Protein 1SXR (pdb70)

GO terms:
  GO:0005576 extracellular region (C, IDA)
  GO:0032500 muramyl dipeptide binding (F, IDA)
  GO:0042834 peptidoglycan binding (F, IDA)
  GO:0106415 muramoyltetrapeptide carboxypeptidase activity (F, IDA)
  GO:0016019 peptidoglycan immune receptor activity (F, TAS)
  GO:0160032 Toll receptor ligand protein activation cascade (P, IGI)
  GO:0050830 defense response to Gram-positive bacterium (P, IGI)
  GO:0038187 pattern recognition receptor activity (F, IMP)
  GO:0160032 Toll receptor ligand protein activation cascade (P, IMP)
  GO:0050830 defense response to Gram-positive bacterium (P, IMP)
  GO:0032494 response to peptidoglycan (P, IMP)
  GO:0006965 positive regulation of biosynthetic process of antibacterial peptides active against Gram-positive bacteria (P, IMP)
  GO:0005515 protein binding (F, IPI)
  GO:0050830 defense response to Gram-positive bacterium (P, IDA)

Radius of gyration: 24.25 Å; Cα contacts (8 Å, |Δi|>4): 778; chains: 2; bounding box: 71×51×52 Å

B-factor: mean 18.4, std 7.75, range [7.92, 49.98]

Secondary structure (DSSP, 8-state):
-PPEE-HHHHTPPPPSS--BPPSSEEEEEEEE-SS----HHHHHHHHHHHHHHHHHHTS--SS-SSSEEE-TT-PEEESS-TTB--SSSTTSTTTEEEEEESS--SSSPPPHHHHHHHHHHHHHHHHTTSEEEEEEEEEGGGTSS--TT-HHHHHHHTTSTTB-SS-------/----B-GGGGTPPPPSS--BPPSSEEEEEEEE-SS----HHHHHHHHHHHHHHHHHHTS--SS-SSSEEE-TT-PEEESS-TTB--SSSTTSTTTEEEEEESS--SSSPPPHHHHHHHHHHHHHHHHHTSEEEEEEEEEGGGTSS--TT-HHHHHHHTTSTTB-SS-------

Solvent-accessible surface area: 17249 Å² total; per-residue (Å²): 99,34,100,40,38,92,29,217,91,2,45,17,137,106,30,120,26,97,82,162,18,132,130,53,6,136,50,0,0,0,8,9,15,79,99,22,90,9,56,13,55,169,144,0,17,115,54,0,68,86,21,3,40,120,15,14,100,122,70,122,58,61,11,0,5,27,0,2,0,1,2,37,86,16,32,1,0,41,1,11,1,44,7,32,107,12,34,14,1,83,40,9,27,50,85,0,1,0,0,0,1,1,0,66,4,50,132,96,73,7,44,124,47,2,16,95,8,0,85,53,1,7,64,10,0,17,59,82,39,24,2,6,79,118,15,16,0,0,0,0,40,27,12,50,126,50,140,10,0,0,112,43,0,45,76,48,0,54,142,17,106,71,69,55,76,102,13,135,121,151,166,120,214,107,34,110,37,43,92,28,224,91,2,43,13,134,107,30,123,27,94,82,161,19,131,121,52,6,134,51,0,0,0,9,10,15,81,99,21,88,10,61,14,51,164,142,0,16,122,52,0,67,100,22,3,39,119,15,14,99,119,71,123,57,62,10,0,5,26,0,1,0,1,2,36,88,14,36,2,0,41,1,14,1,52,10,32,108,12,33,14,1,98,44,10,29,50,85,0,1,0,0,0,1,1,0,62,5,51,130,97,73,7,44,125,48,2,20,97,10,0,74,55,2,5,54,11,0,33,142,97,33,17,3,8,85,87,15,16,1,0,0,0,41,29,13,48,124,50,142,9,0,0,112,40,0,44,76,46,0,59,137,16,73,31,66,54,74,113,12,144,125,160,166,117,205

Foldseek 3Di:
DADEQECVNLVHDDFQDWDFADFQFQEAEEFAPADQADDDSVRRSVSLNVLQCCCCPPVVWRWNQAQWEAHLQLHIYGTSHFGTFGHDAVPCRRRYHYYYYYHAPQPHERHPSNVVSVVVVVVVCCVVRNHPPLHAYYYRVLADPDCTPHPRHRVVCCPPPRYDDHDDYDDPD/DADEQECVNLPADAFQDWDFADFQFQEEEEFAPADQADDDSVRNSVVLNVLQCCCCPPVVWRWNQAQWEAHLQLHIYGTSHFGTFGHDAVPCRRRYHYYYYYHAPQPHDRHPSNVVSVVVVVVVCCVVRNHPPLHAYEYSVLADPDCTPHVRVRVVCCPPPRYDDHDDYDDPD

CATH classification: 3.40.80.10

InterPro domains:
  IPR002502 N-acetylmuramoyl-L-alanine amidase domain [PF01510] (59-186)
  IPR002502 N-acetylmuramoyl-L-alanine amidase domain [SM00644] (49-186)
  IPR002502 N-acetylmuramoyl-L-alanine amidase domain [cd06583] (60-186)
  IPR006619 Peptidoglycan recognition protein family domain, metazoa/bacteria [SM00701] (38-180)
  IPR015510 Peptidoglycan recognition protein [PTHR11022] (26-199)
  IPR017331 Peptidoglycan recognition protein, PGRP-S [PIRSF037945] (13-202)
  IPR036505 N-acetylmuramoyl-L-alanine amidase/PGRP domain superfamily [G3DSA:3.40.80.10] (27-203)
  IPR036505 N-acetylmuramoyl-L-alanine amidase/PGRP domain superfamily [SSF55846] (37-201)

Nearest PDB structures (foldseek):
  1sxr-assembly1_A  TM=1.006E+00  e=1.961E-39  Drosophila melanogaster
  5xz4-assembly2_B  TM=9.736E-01  e=1.693E-22  Bombus
  5xz3-assembly4_D  TM=9.726E-01  e=1.492E-22  Apis mellifera
  4z8i-assembly1_A  TM=9.788E-01  e=9.017E-21  Branchiostoma belcheri tsingtauense
  6ckh-assembly1_A  TM=9.682E-01  e=6.577E-21  Manduca sexta

Structure (mmCIF, N/CA/C/O backbone):
data_1SXR
#
_entry.id   1SXR
#
_cell.length_a   136.29
_cell.length_b   64.42
_cell.length_c   45.87
_cell.angle_alpha   90.00
_cell.angle_beta   100.33
_cell.angle_gamma   90.00
#
_symmetry.space_group_name_H-M   'C 1 2 1'
#
loop_
_entity.id
_entity.type
_entity.pdbx_description
1 polymer 'Peptidoglycan recognition protein SA CG11709-PA'
2 non-polymer 'SULFATE ION'
3 non-polymer 1,2-ETHANEDIOL
4 water water
#
loop_
_atom_site.group_PDB
_atom_site.id
_atom_site.type_symbol
_atom_site.label_atom_id
_atom_site.label_alt_id
_atom_site.label_comp_id
_atom_site.label_asym_id
_atom_site.label_entity_id
_atom_site.label_seq_id
_atom_site.pdbx_PDB_ins_code
_atom_site.Cartn_x
_atom_site.Cartn_y
_atom_site.Cartn_z
_atom_site.occupancy
_atom_site.B_iso_or_equiv
_atom_site.auth_seq_id
_atom_site.auth_comp_id
_atom_site.auth_asym_id
_atom_site.auth_atom_id
_atom_site.pdbx_PDB_model_num
ATOM 1 N N . CYS A 1 11 ? 38.622 9.986 8.646 1.00 31.42 11 CYS A N 1
ATOM 2 C CA . CYS A 1 11 ? 39.876 9.267 8.255 1.00 31.29 11 CYS A CA 1
ATOM 3 C C . CYS A 1 11 ? 41.119 10.123 8.522 1.00 30.58 11 CYS A C 1
ATOM 4 O O . CYS A 1 11 ? 41.295 11.167 7.899 1.00 31.20 11 CYS A O 1
ATOM 7 N N . PRO A 1 12 ? 41.998 9.684 9.427 1.00 29.49 12 PRO A N 1
ATOM 8 C CA . PRO A 1 12 ? 43.211 10.449 9.724 1.00 28.56 12 PRO A CA 1
ATOM 9 C C . PRO A 1 12 ? 44.182 10.383 8.546 1.00 27.37 12 PRO A C 1
ATOM 10 O O . PRO A 1 12 ? 44.143 9.432 7.773 1.00 27.11 12 PRO A O 1
ATOM 14 N N . THR A 1 13 ? 45.040 11.383 8.390 1.00 26.34 13 THR A N 1
ATOM 15 C CA . THR A 1 13 ? 46.016 11.336 7.317 1.00 26.19 13 THR A CA 1
ATOM 16 C C . THR A 1 13 ? 47.255 10.596 7.832 1.00 25.00 13 THR A C 1
ATOM 17 O O . THR A 1 13 ? 47.873 11.019 8.796 1.00 26.01 13 THR A O 1
ATOM 21 N N . ILE A 1 14 ? 47.598 9.480 7.204 1.00 22.00 14 ILE A N 1
ATOM 22 C CA . ILE A 1 14 ? 48.678 8.643 7.735 1.00 20.12 14 ILE A CA 1
ATOM 23 C C . ILE A 1 14 ? 50.024 9.103 7.208 1.00 19.33 14 ILE A C 1
ATOM 24 O O . ILE A 1 14 ? 50.181 9.386 6.018 1.00 18.95 14 ILE A O 1
ATOM 29 N N . LYS A 1 15 ? 51.000 9.213 8.103 1.00 16.71 15 LYS A N 1
ATOM 30 C CA . LYS A 1 15 ? 52.333 9.607 7.689 1.00 16.47 15 LYS A CA 1
ATOM 31 C C . LYS A 1 15 ? 53.058 8.352 7.226 1.00 15.81 15 LYS A C 1
ATOM 32 O O . LYS A 1 15 ? 53.478 7.513 8.038 1.00 14.68 15 LYS A O 1
ATOM 38 N N . LEU A 1 16 ? 53.177 8.216 5.911 1.00 14.82 16 LEU A N 1
ATOM 39 C CA . LEU A 1 16 ? 53.771 7.024 5.323 1.00 14.72 16 LEU A CA 1
ATOM 40 C C . LEU A 1 16 ? 55.268 6.926 5.577 1.00 14.64 16 LEU A C 1
ATOM 41 O O . LEU A 1 16 ? 55.917 7.890 5.951 1.00 12.89 16 LEU A O 1
ATOM 46 N N . LYS A 1 17 ? 55.802 5.725 5.383 1.00 14.06 17 LYS A N 1
ATOM 47 C CA . LYS A 1 17 ? 57.199 5.409 5.690 1.00 15.99 17 LYS A CA 1
ATOM 48 C C . LYS A 1 17 ? 58.160 6.479 5.136 1.00 15.95 17 LYS A C 1
ATOM 49 O O . LYS A 1 17 ? 58.999 7.009 5.861 1.00 17.14 17 LYS A O 1
ATOM 55 N N . ARG A 1 18 ? 58.013 6.831 3.858 1.00 16.32 18 ARG A N 1
ATOM 56 C CA . ARG A 1 18 ? 58.818 7.898 3.225 1.00 17.69 18 ARG A CA 1
ATOM 57 C C . ARG A 1 18 ? 58.769 9.236 3.965 1.00 16.37 18 ARG A C 1
ATOM 58 O O . ARG A 1 18 ? 59.779 9.954 4.056 1.00 17.31 18 ARG A O 1
ATOM 66 N N . GLN A 1 19 ? 57.601 9.576 4.482 1.00 15.56 19 GLN A N 1
ATOM 67 C CA . GLN A 1 19 ? 57.409 10.862 5.115 1.00 14.97 19 GLN A CA 1
ATOM 68 C C . GLN A 1 19 ? 58.128 10.964 6.443 1.00 13.91 19 GLN A C 1
ATOM 69 O O . GLN A 1 19 ? 58.424 12.060 6.886 1.00 13.85 19 GLN A O 1
ATOM 75 N N . TRP A 1 20 ? 58.388 9.824 7.086 1.00 12.18 20 TRP A N 1
ATOM 76 C CA . TRP A 1 20 ? 59.227 9.848 8.299 1.00 12.47 20 TRP A CA 1
ATOM 77 C C . TRP A 1 20 ? 60.638 9.345 8.100 1.00 12.48 20 TRP A C 1
ATOM 78 O O . TRP A 1 20 ? 61.418 9.231 9.057 1.00 12.02 20 TRP A O 1
ATOM 89 N N . GLY A 1 21 ? 61.002 9.064 6.856 1.00 12.64 21 GLY A N 1
ATOM 90 C CA . GLY A 1 21 ? 62.385 8.675 6.573 1.00 13.48 21 GLY A CA 1
ATOM 91 C C . GLY A 1 21 ? 62.666 7.201 6.811 1.00 13.86 21 GLY A C 1
ATOM 92 O O . GLY A 1 21 ? 63.821 6.785 6.987 1.00 15.98 21 GLY A O 1
ATOM 93 N N . GLY A 1 22 ? 61.608 6.416 6.842 1.00 13.07 22 GLY A N 1
ATOM 94 C CA . GLY A 1 22 ? 61.743 4.981 7.120 1.00 14.11 22 GLY A CA 1
ATOM 95 C C . GLY A 1 22 ? 62.224 4.214 5.902 1.00 14.28 22 GLY A C 1
ATOM 96 O O . GLY A 1 22 ? 62.083 4.679 4.750 1.00 15.22 22 GLY A O 1
ATOM 97 N N . LYS A 1 23 ? 62.791 3.042 6.158 1.00 13.60 23 LYS A N 1
ATOM 98 C CA . LYS A 1 23 ? 63.343 2.166 5.119 1.00 13.52 23 LYS A CA 1
ATOM 99 C C . LYS A 1 23 ? 62.305 1.137 4.685 1.00 13.65 23 LYS A C 1
ATOM 100 O O . LYS A 1 23 ? 61.340 0.873 5.398 1.00 13.29 23 LYS A O 1
ATOM 106 N N . PRO A 1 24 ? 62.488 0.535 3.515 1.00 14.35 24 PRO A N 1
ATOM 107 C CA . PRO A 1 24 ? 61.565 -0.507 3.074 1.00 14.19 24 PRO A CA 1
ATOM 108 C C . PRO A 1 24 ? 61.560 -1.722 3.999 1.00 12.98 24 PRO A C 1
ATOM 109 O O . PRO A 1 24 ? 62.552 -1.986 4.678 1.00 13.58 24 PRO A O 1
ATOM 113 N N . SER A 1 25 ? 60.450 -2.450 3.999 1.00 13.38 25 SER A N 1
ATOM 114 C CA . SER A 1 25 ? 60.446 -3.777 4.592 1.00 12.73 25 SER A CA 1
ATOM 115 C C . SER A 1 25 ? 61.478 -4.682 3.925 1.00 14.04 25 SER A C 1
ATOM 116 O O . SER A 1 25 ? 61.805 -4.521 2.726 1.00 15.35 25 SER A O 1
ATOM 119 N N . LEU A 1 26 ? 61.996 -5.622 4.708 1.00 14.16 26 LEU A N 1
ATOM 120 C CA . LEU A 1 26 ? 62.920 -6.628 4.198 1.00 15.24 26 LEU A CA 1
ATOM 121 C C . LEU A 1 26 ? 62.181 -7.823 3.613 1.00 16.60 26 LEU A C 1
ATOM 122 O O . LEU A 1 26 ? 62.809 -8.748 3.079 1.00 18.30 26 LEU A O 1
ATOM 127 N N . GLY A 1 27 ? 60.858 -7.837 3.736 1.00 16.30 27 GLY A N 1
ATOM 128 C CA . GLY A 1 27 ? 60.071 -8.950 3.193 1.00 16.02 27 GLY A CA 1
ATOM 129 C C . GLY A 1 27 ? 58.597 -8.773 3.478 1.00 15.46 27 GLY A C 1
ATOM 130 O O . GLY A 1 27 ? 58.157 -8.760 4.621 1.00 16.08 27 GLY A O 1
ATOM 131 N N . LEU A 1 28 ? 57.817 -8.668 2.420 1.00 14.16 28 LEU A N 1
ATOM 132 C CA . LEU A 1 28 ? 56.403 -8.368 2.582 1.00 13.30 28 LEU A CA 1
ATOM 133 C C . LEU A 1 28 ? 55.616 -9.663 2.702 1.00 13.80 28 LEU A C 1
ATOM 134 O O . LEU A 1 28 ? 55.790 -10.586 1.897 1.00 15.11 28 LEU A O 1
ATOM 139 N N . HIS A 1 29 ? 54.750 -9.730 3.704 1.00 12.61 29 HIS A N 1
ATOM 140 C CA . HIS A 1 29 ? 53.852 -10.872 3.881 1.00 12.92 29 HIS A CA 1
ATOM 141 C C . HIS A 1 29 ? 52.444 -10.341 4.008 1.00 13.60 29 HIS A C 1
ATOM 142 O O . HIS A 1 29 ? 52.126 -9.577 4.924 1.00 13.79 29 HIS A O 1
ATOM 149 N N . TYR A 1 30 ? 51.586 -10.711 3.082 1.00 14.94 30 TYR A N 1
ATOM 150 C CA . TYR A 1 30 ? 50.272 -10.090 3.019 1.00 16.28 30 TYR A CA 1
ATOM 151 C C . TYR A 1 30 ? 49.262 -10.776 3.920 1.00 15.85 30 TYR A C 1
ATOM 152 O O . TYR A 1 30 ? 49.344 -11.996 4.153 1.00 17.32 30 TYR A O 1
ATOM 161 N N . GLN A 1 31 ? 48.333 -9.987 4.465 1.00 14.64 31 GLN A N 1
ATOM 162 C CA . GLN A 1 31 ? 47.216 -10.514 5.255 1.00 14.36 31 GLN A CA 1
ATOM 163 C C . GLN A 1 31 ? 45.97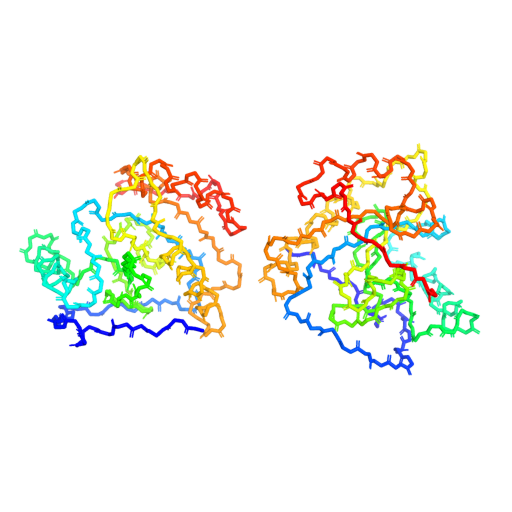4 -10.697 4.393 1.00 14.95 31 GLN A C 1
ATOM 164 O O . GLN A 1 31 ? 45.855 -10.113 3.307 1.00 16.94 31 GLN A O 1
ATOM 170 N N . VAL A 1 32 ? 45.049 -11.492 4.902 1.00 15.58 32 VAL A N 1
ATOM 171 C CA . VAL A 1 32 ? 43.739 -11.657 4.290 1.00 16.67 32 VAL A CA 1
ATOM 172 C C . VAL A 1 32 ? 42.807 -10.622 4.892 1.00 17.12 32 VAL A C 1
ATOM 173 O O . VAL A 1 32 ? 42.626 -10.557 6.105 1.00 17.67 32 VAL A O 1
ATOM 177 N N . ARG A 1 33 ? 42.194 -9.823 4.036 1.00 18.13 33 ARG A N 1
ATOM 178 C CA . ARG A 1 33 ? 41.294 -8.781 4.532 1.00 18.60 33 ARG A CA 1
ATOM 179 C C . ARG A 1 33 ? 39.859 -9.230 4.368 1.00 18.49 33 ARG A C 1
ATOM 180 O O . ARG A 1 33 ? 39.565 -10.032 3.493 1.00 19.00 33 ARG A O 1
ATOM 188 N N . PRO A 1 34 ? 38.959 -8.737 5.212 1.00 17.63 34 PRO A N 1
ATOM 189 C CA . PRO A 1 34 ? 39.258 -7.767 6.273 1.00 17.24 34 PRO A CA 1
ATOM 190 C C . PRO A 1 34 ? 39.843 -8.437 7.521 1.00 16.47 34 PRO A C 1
ATOM 191 O O . PRO A 1 34 ? 39.614 -9.633 7.783 1.00 17.04 34 PRO A O 1
ATOM 195 N N . ILE A 1 35 ? 40.641 -7.666 8.259 1.00 14.90 35 ILE A N 1
ATOM 196 C CA . ILE A 1 35 ? 41.265 -8.149 9.480 1.00 14.26 35 ILE A CA 1
ATOM 197 C C . ILE A 1 35 ? 40.256 -8.060 10.606 1.00 14.30 35 ILE A C 1
ATOM 198 O O . ILE A 1 35 ? 39.492 -7.085 10.671 1.00 14.80 35 ILE A O 1
ATOM 203 N N . ARG A 1 36 ? 40.259 -9.055 11.486 1.00 13.72 36 ARG A N 1
ATOM 204 C CA . ARG A 1 36 ? 39.204 -9.216 12.482 1.00 14.61 36 ARG A CA 1
ATOM 205 C C . ARG A 1 36 ? 39.642 -8.931 13.899 1.00 14.68 36 ARG A C 1
ATOM 206 O O . ARG A 1 36 ? 38.836 -9.006 14.830 1.00 14.37 36 ARG A O 1
ATOM 214 N N . TYR A 1 37 ? 40.929 -8.607 14.053 1.00 13.88 37 TYR A N 1
ATOM 215 C CA . TYR A 1 37 ? 41.520 -8.309 15.350 1.00 13.21 37 TYR A CA 1
ATOM 216 C C . TYR A 1 37 ? 42.405 -7.063 15.303 1.00 13.21 37 TYR A C 1
ATOM 217 O O . TYR A 1 37 ? 43.180 -6.897 14.376 1.00 12.33 37 TYR A O 1
ATOM 226 N N . VAL A 1 38 ? 42.282 -6.215 16.321 1.00 11.98 38 VAL A N 1
ATOM 227 C CA . VAL A 1 38 ? 43.183 -5.070 16.518 1.00 12.04 38 VAL A CA 1
ATOM 228 C C . VAL A 1 38 ? 43.834 -5.252 17.883 1.00 12.35 38 VAL A C 1
ATOM 229 O O . VAL A 1 38 ? 43.148 -5.468 18.882 1.00 12.91 38 VAL A O 1
ATOM 233 N N . VAL A 1 39 ? 45.167 -5.195 17.927 1.00 11.22 39 VAL A N 1
ATOM 234 C CA . VAL A 1 39 ? 45.899 -5.370 19.178 1.00 10.62 39 VAL A CA 1
ATOM 235 C C . VAL A 1 39 ? 46.539 -4.038 19.575 1.00 11.07 39 VAL A C 1
ATOM 236 O O . VAL A 1 39 ? 47.299 -3.455 18.787 1.00 10.80 39 VAL A O 1
ATOM 240 N N . ILE A 1 40 ? 46.255 -3.564 20.789 1.00 10.53 40 ILE A N 1
ATOM 241 C CA . ILE A 1 40 ? 46.814 -2.295 21.259 1.00 9.80 40 ILE A CA 1
ATOM 242 C C . ILE A 1 40 ? 48.056 -2.542 22.119 1.00 10.63 40 ILE A C 1
ATOM 243 O O . ILE A 1 40 ? 48.076 -3.415 23.000 1.00 11.02 40 ILE A O 1
ATOM 248 N N . HIS A 1 41 ? 49.083 -1.748 21.824 1.00 10.10 41 HIS A N 1
ATOM 249 C CA . HIS A 1 41 ? 50.392 -1.824 22.484 1.00 9.24 41 HIS A CA 1
ATOM 250 C C . HIS A 1 41 ? 50.837 -0.427 22.880 1.00 9.18 41 HIS A C 1
ATOM 251 O O . HIS A 1 41 ? 50.287 0.572 22.435 1.00 9.26 41 HIS A O 1
ATOM 258 N N . HIS A 1 42 ? 51.853 -0.370 23.736 1.00 9.24 42 HIS A N 1
ATOM 259 C CA . HIS A 1 42 ? 52.655 0.848 23.873 1.00 8.97 42 HIS A CA 1
ATOM 260 C C . HIS A 1 42 ? 54.091 0.530 23.549 1.00 9.04 42 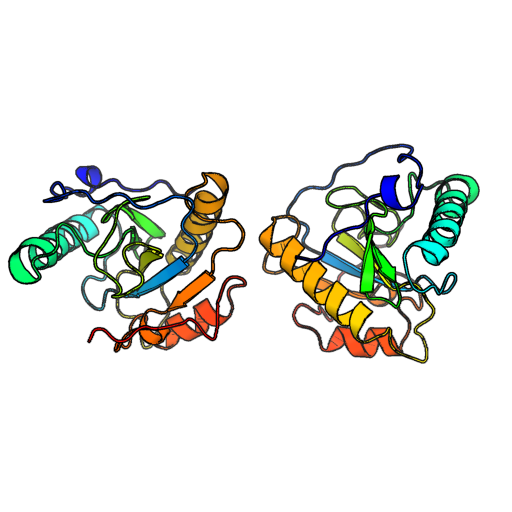HIS A C 1
ATOM 261 O O . HIS A 1 42 ? 54.471 -0.645 23.581 1.00 10.49 42 HIS A O 1
ATOM 268 N N . THR A 1 43 ? 54.887 1.555 23.210 1.00 8.55 43 THR A N 1
ATOM 269 C CA . THR A 1 43 ? 56.268 1.285 22.808 1.00 9.23 43 THR A CA 1
ATOM 270 C C . THR A 1 43 ? 57.248 1.287 23.966 1.00 10.19 43 THR A C 1
ATOM 271 O O . THR A 1 43 ? 58.378 0.821 23.802 1.00 10.88 43 THR A O 1
ATOM 275 N N . VAL A 1 44 ? 56.826 1.883 25.084 1.00 9.90 44 VAL A N 1
ATOM 276 C CA . VAL A 1 44 ? 57.666 2.112 26.292 1.00 10.29 44 VAL A CA 1
ATOM 277 C C . VAL A 1 44 ? 58.709 3.194 26.080 1.00 10.86 44 VAL A C 1
ATOM 278 O O . VAL A 1 44 ? 58.698 4.215 26.770 1.00 11.52 44 VAL A O 1
ATOM 282 N N . THR A 1 45 ? 59.604 2.969 25.112 1.00 11.72 45 THR A N 1
ATOM 283 C CA . THR A 1 45 ? 60.614 3.955 24.743 1.00 13.33 45 THR A CA 1
ATOM 284 C C . THR A 1 45 ? 60.111 4.817 23.576 1.00 14.37 45 THR A C 1
ATOM 285 O O . THR A 1 45 ? 59.244 4.391 22.805 1.00 15.42 45 THR A O 1
ATOM 289 N N . GLY A 1 46 ? 60.612 6.047 23.471 1.00 15.24 46 GLY A N 1
ATOM 290 C CA . GLY A 1 46 ? 60.427 6.822 22.235 1.00 15.60 46 GLY A CA 1
ATOM 291 C C . GLY A 1 46 ? 59.452 7.989 22.281 1.00 17.26 46 GLY A C 1
ATOM 292 O O . GLY A 1 46 ? 59.139 8.556 21.241 1.00 17.12 46 GLY A O 1
ATOM 293 N N . GLU A 1 47 ? 58.976 8.391 23.456 1.00 17.91 47 GLU A N 1
ATOM 294 C CA . GLU A 1 47 ? 57.939 9.439 23.508 1.00 19.92 47 GLU A CA 1
ATOM 295 C C . GLU A 1 47 ? 58.367 10.669 22.692 1.00 19.97 47 GLU A C 1
ATOM 296 O O . GLU A 1 47 ? 59.520 11.064 22.734 1.00 21.28 47 GLU A O 1
ATOM 302 N N . CYS A 1 48 ? 57.448 11.215 21.907 1.00 19.87 48 CYS A N 1
ATOM 303 C CA . CYS A 1 48 ? 57.795 12.281 20.973 1.00 20.05 48 CYS A CA 1
ATOM 304 C C . CYS A 1 48 ? 56.538 13.026 20.526 1.00 19.40 48 CYS A C 1
ATOM 305 O O . CYS A 1 48 ? 55.436 12.473 20.531 1.00 20.08 48 CYS A O 1
ATOM 308 N N . SER A 1 49 ? 56.701 14.292 20.155 1.00 20.79 49 SER A N 1
ATOM 309 C CA . SER A 1 49 ? 55.582 15.107 19.710 1.00 19.95 49 SER A CA 1
ATOM 310 C C . SER A 1 49 ? 55.916 15.651 18.330 1.00 19.68 49 SER A C 1
ATOM 311 O O . SER A 1 49 ? 56.878 16.417 18.158 1.00 21.38 49 SER A O 1
ATOM 316 N N . GLY A 1 50 ? 55.139 15.221 17.355 1.00 18.68 50 GLY A N 1
ATOM 317 C CA . GLY A 1 50 ? 55.233 15.780 16.031 1.00 16.50 50 GLY A CA 1
ATOM 318 C C . GLY A 1 50 ? 56.243 15.057 15.177 1.00 15.38 50 GLY A C 1
ATOM 319 O O . GLY A 1 50 ? 57.192 14.453 15.673 1.00 13.87 50 GLY A O 1
ATOM 320 N N . LEU A 1 51 ? 56.044 15.181 13.877 1.00 14.79 51 LEU A N 1
ATOM 321 C CA . LEU A 1 51 ? 56.860 14.445 12.920 1.00 15.06 51 LEU A CA 1
ATOM 322 C C . LEU A 1 51 ? 58.345 14.783 13.029 1.00 16.16 51 LEU A C 1
ATOM 323 O O . LEU A 1 51 ? 59.184 13.899 12.919 1.00 15.46 51 LEU A O 1
ATOM 330 N N . LEU A 1 52 ? 58.687 16.057 13.225 1.00 16.52 52 LEU A N 1
ATOM 331 C CA . LEU A 1 52 ? 60.097 16.413 13.263 1.00 18.75 52 LEU A CA 1
ATOM 332 C C . LEU A 1 52 ? 60.858 15.602 14.309 1.00 19.38 52 LEU A C 1
ATOM 333 O O . LEU A 1 52 ? 61.937 15.087 14.042 1.00 21.12 52 LEU A O 1
ATOM 338 N N . LYS A 1 53 ? 60.298 15.499 15.506 1.00 19.23 53 LYS A N 1
ATOM 339 C CA . LYS A 1 53 ? 60.967 14.774 16.592 1.00 19.63 53 LYS A CA 1
ATOM 340 C C . LYS A 1 53 ? 60.779 13.262 16.413 1.00 18.12 53 LYS A C 1
ATOM 341 O O . LYS A 1 53 ? 61.719 12.460 16.600 1.00 18.42 53 LYS A O 1
ATOM 347 N N . CYS A 1 54 ? 59.566 12.867 16.046 1.00 15.80 54 CYS A N 1
ATOM 348 C CA . CYS A 1 54 ? 59.268 11.446 16.009 1.00 14.45 54 CYS A CA 1
ATOM 349 C C . CYS A 1 54 ? 60.042 10.719 14.930 1.00 13.85 54 CYS A C 1
ATOM 350 O O . CYS A 1 54 ? 60.312 9.524 15.053 1.00 12.62 54 CYS A O 1
ATOM 354 N N . ALA A 1 55 ? 60.381 11.411 13.850 1.00 13.41 55 ALA A N 1
ATOM 355 C CA . ALA A 1 55 ? 60.982 10.680 12.743 1.00 13.42 55 ALA A CA 1
ATOM 356 C C . ALA A 1 55 ? 62.267 9.954 13.139 1.00 14.34 55 ALA A C 1
ATOM 357 O O . ALA A 1 55 ? 62.449 8.784 12.766 1.00 14.62 55 ALA A O 1
ATOM 359 N N . GLU A 1 56 ? 63.165 10.619 13.860 1.00 14.90 56 GLU A N 1
ATOM 360 C CA . GLU A 1 56 ? 64.437 9.968 14.182 1.00 15.40 56 GLU A CA 1
ATOM 361 C C . GLU A 1 56 ? 64.188 8.783 15.120 1.00 15.10 56 GLU A C 1
ATOM 362 O O . GLU A 1 56 ? 64.825 7.712 15.012 1.00 15.14 56 GLU A O 1
ATOM 368 N N . ILE A 1 57 ? 63.250 8.974 16.026 1.00 13.84 57 ILE A N 1
ATOM 369 C CA . ILE A 1 57 ? 62.902 7.911 16.948 1.00 14.30 57 ILE A CA 1
ATOM 370 C C . ILE A 1 57 ? 62.391 6.697 16.191 1.00 13.06 57 ILE A C 1
ATOM 371 O O . ILE A 1 57 ? 62.791 5.557 16.487 1.00 13.85 57 ILE A O 1
ATOM 376 N N . LEU A 1 58 ? 61.538 6.926 15.187 1.00 11.10 58 LEU A N 1
ATOM 377 C CA . LEU A 1 58 ? 60.985 5.818 14.440 1.00 9.79 58 LEU A CA 1
ATOM 378 C C . LEU A 1 58 ? 62.071 5.172 13.563 1.00 10.09 58 LEU A C 1
ATOM 379 O O . LEU A 1 58 ? 62.092 3.954 13.377 1.00 10.05 58 LEU A O 1
ATOM 384 N N . GLN A 1 59 ? 62.944 5.998 12.999 1.00 10.57 59 GLN A N 1
ATOM 385 C CA . GLN A 1 59 ? 64.057 5.435 12.206 1.00 10.11 59 GLN A CA 1
ATOM 386 C C . GLN A 1 59 ? 64.915 4.468 13.018 1.00 10.05 59 GLN A C 1
ATOM 387 O O . GLN A 1 59 ? 65.290 3.378 12.539 1.00 10.72 59 GLN A O 1
ATOM 393 N N . ASN A 1 60 ? 65.237 4.865 14.238 1.00 11.73 60 ASN A N 1
ATOM 394 C CA . ASN A 1 60 ? 66.072 3.996 15.076 1.00 10.74 60 ASN A CA 1
ATOM 395 C C . ASN A 1 60 ? 65.290 2.825 15.665 1.00 11.06 60 ASN A C 1
ATOM 396 O O . ASN A 1 60 ? 65.839 1.716 15.840 1.00 9.42 60 ASN A O 1
ATOM 401 N N . MET A 1 61 ? 63.998 3.032 15.936 1.00 9.72 61 MET A N 1
ATOM 402 C CA . MET A 1 61 ? 63.190 1.881 16.341 1.00 11.26 61 MET A CA 1
ATOM 403 C C . MET A 1 61 ? 63.143 0.841 15.212 1.00 9.19 61 MET A C 1
ATOM 404 O O . MET A 1 61 ? 63.259 -0.365 15.438 1.00 8.89 61 MET A O 1
ATOM 409 N N . GLN A 1 62 ? 62.898 1.295 13.989 1.00 9.80 62 GLN A N 1
ATOM 410 C CA . GLN A 1 62 ? 62.963 0.409 12.838 1.00 9.12 62 GLN A CA 1
ATOM 411 C C . GLN A 1 62 ? 64.309 -0.332 12.697 1.00 8.67 62 GLN A C 1
ATOM 412 O O . GLN A 1 62 ? 64.328 -1.538 12.439 1.00 10.03 62 GLN A O 1
ATOM 418 N N . ALA A 1 63 ? 65.409 0.392 12.872 1.00 9.43 63 ALA A N 1
ATOM 419 C CA . ALA A 1 63 ? 66.747 -0.205 12.840 1.00 9.74 63 ALA A CA 1
ATOM 420 C C . ALA A 1 63 ? 66.890 -1.270 13.908 1.00 9.69 63 ALA A C 1
ATOM 421 O O . ALA A 1 63 ? 67.451 -2.338 13.667 1.00 11.55 63 ALA A O 1
ATOM 423 N N . TYR A 1 64 ? 66.433 -0.984 15.113 1.00 9.72 64 TYR A N 1
ATOM 424 C CA . TYR A 1 64 ? 66.489 -1.996 16.169 1.00 10.87 64 TYR A CA 1
ATOM 425 C C . TYR A 1 64 ? 65.633 -3.218 15.779 1.00 9.75 64 TYR A C 1
ATOM 426 O O . TYR A 1 64 ? 66.061 -4.365 15.863 1.00 10.15 64 TYR A O 1
ATOM 435 N N . HIS A 1 65 ? 64.412 -2.993 15.330 1.00 9.04 65 HIS A N 1
ATOM 436 C CA . HIS A 1 65 ? 63.569 -4.123 14.977 1.00 9.69 65 HIS A CA 1
ATOM 437 C C . HIS A 1 65 ? 64.103 -4.947 13.808 1.00 10.90 65 HIS A C 1
ATOM 438 O O . HIS A 1 65 ? 64.075 -6.173 13.858 1.00 11.10 65 HIS A O 1
ATOM 445 N N . GLN A 1 66 ? 64.562 -4.285 12.754 1.00 10.78 66 GLN A N 1
ATOM 446 C CA . GLN A 1 66 ? 65.085 -4.988 11.581 1.00 12.26 66 GLN A CA 1
ATOM 447 C C . GLN A 1 66 ? 66.424 -5.655 11.815 1.00 13.22 66 GLN A C 1
ATOM 448 O O . GLN A 1 66 ? 66.622 -6.794 11.369 1.00 14.71 66 GLN A O 1
ATOM 454 N N . ASN A 1 67 ? 67.336 -4.970 12.503 1.00 13.18 67 ASN A N 1
ATOM 455 C CA . ASN A 1 67 ? 68.728 -5.424 12.546 1.00 14.10 67 ASN A CA 1
ATOM 456 C C . ASN A 1 67 ? 69.133 -6.114 13.827 1.00 14.83 67 ASN A C 1
ATOM 457 O O . ASN A 1 67 ? 70.198 -6.762 13.857 1.00 16.21 67 ASN A O 1
ATOM 462 N N . GLU A 1 68 ? 68.333 -5.970 14.884 1.00 13.09 68 GLU A N 1
ATOM 463 C CA . GLU A 1 68 ? 68.624 -6.657 16.138 1.00 13.39 68 GLU A CA 1
ATOM 464 C C . GLU A 1 68 ? 67.575 -7.702 16.463 1.00 14.10 68 GLU A C 1
ATOM 465 O O . GLU A 1 68 ? 67.892 -8.783 16.967 1.00 15.72 68 GLU A O 1
ATOM 471 N N . LEU A 1 69 ? 66.316 -7.399 16.181 1.00 12.48 69 LEU A N 1
ATOM 472 C CA . LEU A 1 69 ? 65.256 -8.355 16.508 1.00 13.09 69 LEU A CA 1
ATOM 473 C C . LEU A 1 69 ? 64.927 -9.252 15.323 1.00 12.78 69 LEU A C 1
ATOM 474 O O . LEU A 1 69 ? 64.136 -10.188 15.451 1.00 14.21 69 LEU A O 1
ATOM 479 N N . ASP A 1 70 ? 65.533 -8.964 14.172 1.00 13.98 70 ASP A N 1
ATOM 480 C CA . ASP A 1 70 ? 65.399 -9.800 12.977 1.00 15.04 70 ASP A CA 1
ATOM 481 C C . ASP A 1 70 ? 63.986 -9.811 12.405 1.00 15.14 70 ASP A C 1
ATOM 482 O O . ASP A 1 70 ? 63.549 -10.796 11.792 1.00 16.74 70 ASP A O 1
ATOM 487 N N . PHE A 1 71 ? 63.261 -8.714 12.597 1.00 12.71 71 PHE A N 1
ATOM 488 C CA . PHE A 1 71 ? 61.951 -8.555 11.985 1.00 12.12 71 PHE A CA 1
ATOM 489 C C . PHE A 1 71 ? 62.116 -7.939 10.585 1.00 11.89 71 PHE A C 1
ATOM 490 O O . PHE A 1 71 ? 63.160 -7.361 10.263 1.00 12.93 71 PHE A O 1
ATOM 498 N N . ASN A 1 72 ? 61.067 -8.035 9.777 1.00 12.35 72 ASN A N 1
ATOM 499 C CA . ASN A 1 72 ? 61.142 -7.512 8.414 1.00 12.17 72 ASN A CA 1
ATOM 500 C C . ASN A 1 72 ? 60.966 -5.999 8.399 1.00 12.18 72 ASN A C 1
ATOM 501 O O . ASN A 1 72 ? 61.403 -5.335 7.469 1.00 11.32 72 ASN A O 1
ATOM 506 N N . ASP A 1 73 ? 60.353 -5.460 9.450 1.00 10.70 73 ASP A N 1
ATOM 507 C CA . ASP A 1 73 ? 60.034 -4.028 9.499 1.00 11.45 73 ASP A CA 1
ATOM 508 C C . ASP A 1 73 ? 59.769 -3.682 10.972 1.00 11.00 73 ASP A C 1
ATOM 509 O O . ASP A 1 73 ? 59.783 -4.572 11.854 1.00 11.96 73 ASP A O 1
ATOM 514 N N . ILE A 1 74 ? 59.537 -2.402 11.237 1.00 10.61 74 ILE A N 1
ATOM 515 C CA . ILE A 1 74 ? 59.014 -2.027 12.546 1.00 11.06 74 ILE A CA 1
ATOM 516 C C . ILE A 1 74 ? 57.825 -2.949 12.888 1.00 11.49 74 ILE A C 1
ATOM 517 O O . ILE A 1 74 ? 56.997 -3.287 12.018 1.00 11.40 74 ILE A O 1
ATOM 525 N N . SER A 1 75 ? 57.759 -3.412 14.138 1.00 10.06 75 SER A N 1
ATOM 526 C CA . SER A 1 75 ? 56.892 -4.565 14.452 1.00 10.27 75 SER A CA 1
ATOM 527 C C . SER A 1 75 ? 55.406 -4.238 14.299 1.00 9.90 75 SER A C 1
ATOM 528 O O . SER A 1 75 ? 54.594 -5.094 13.887 1.00 9.94 75 SER A O 1
ATOM 531 N N . TYR A 1 76 ? 55.056 -3.006 14.650 1.00 9.61 76 TYR A N 1
ATOM 532 C CA . TYR A 1 76 ? 53.637 -2.587 14.697 1.00 9.51 76 TYR A CA 1
ATOM 533 C C . TYR A 1 76 ? 53.131 -2.204 13.326 1.00 9.16 76 TYR A C 1
ATOM 534 O O . TYR A 1 76 ? 53.901 -1.701 12.501 1.00 9.94 76 TYR A O 1
ATOM 543 N N . ASN A 1 77 ? 51.834 -2.377 13.069 1.00 8.91 77 ASN A N 1
ATOM 544 C CA . ASN A 1 77 ? 51.294 -1.866 11.794 1.00 8.67 77 ASN A CA 1
ATOM 545 C C . ASN A 1 77 ? 51.250 -0.345 11.753 1.00 8.50 77 ASN A C 1
ATOM 546 O O . ASN A 1 77 ? 51.536 0.244 10.722 1.00 9.19 77 ASN A O 1
ATOM 551 N N . PHE A 1 78 ? 50.888 0.272 12.883 1.00 7.92 78 PHE A N 1
ATOM 552 C CA . PHE A 1 78 ? 50.838 1.753 13.035 1.00 8.44 78 PHE A CA 1
ATOM 553 C C . PHE A 1 78 ? 51.317 2.163 14.398 1.00 8.08 78 PHE A C 1
ATOM 554 O O . PHE A 1 78 ? 51.228 1.394 15.370 1.00 8.80 78 PHE A O 1
ATOM 562 N N . LEU A 1 79 ? 51.777 3.414 14.482 1.00 8.55 79 LEU A N 1
ATOM 563 C CA . LEU A 1 79 ? 52.196 4.001 15.761 1.00 8.27 79 LEU A CA 1
ATOM 564 C C . LEU A 1 79 ? 51.562 5.380 15.888 1.00 9.97 79 LEU A C 1
ATOM 565 O O . LEU A 1 79 ? 51.350 6.042 14.885 1.00 10.87 79 LEU A O 1
ATOM 570 N N . ILE A 1 80 ? 51.221 5.793 17.099 1.00 9.88 80 ILE A N 1
ATOM 571 C CA . ILE A 1 80 ? 50.502 7.055 17.259 1.00 11.52 80 ILE A CA 1
ATOM 572 C C . ILE A 1 80 ? 51.265 7.906 18.272 1.00 12.05 80 ILE A C 1
ATOM 573 O O . ILE A 1 80 ? 51.520 7.454 19.397 1.00 12.07 80 ILE A O 1
ATOM 578 N N . GLY A 1 81 ? 51.646 9.117 17.863 1.00 13.36 81 GLY A N 1
ATOM 579 C CA . GLY A 1 81 ? 52.391 10.023 18.733 1.00 13.78 81 GLY A CA 1
ATOM 580 C C . GLY A 1 81 ? 51.503 10.961 19.545 1.00 14.41 81 GLY A C 1
ATOM 581 O O . GLY A 1 81 ? 50.282 10.926 19.410 1.00 15.29 81 GLY A O 1
ATOM 582 N N . ASN A 1 82 ? 52.153 11.788 20.376 1.00 16.45 82 ASN A N 1
ATOM 583 C CA . ASN A 1 82 ? 51.495 12.652 21.356 1.00 17.24 82 ASN A CA 1
ATOM 584 C C . ASN A 1 82 ? 50.612 13.697 20.681 1.00 17.59 82 ASN A C 1
ATOM 585 O O . ASN A 1 82 ? 49.604 14.136 21.269 1.00 18.96 82 ASN A O 1
ATOM 593 N N . ASP A 1 83 ? 51.016 14.134 19.481 1.00 17.91 83 ASP A N 1
ATOM 594 C CA . ASP A 1 83 ? 50.244 15.154 18.738 1.00 18.11 83 ASP A CA 1
ATOM 595 C C . ASP A 1 83 ? 49.099 14.511 17.968 1.00 17.86 83 ASP A C 1
ATOM 596 O O . ASP A 1 83 ? 48.354 15.193 17.270 1.00 18.72 83 ASP A O 1
ATOM 601 N N . GLY A 1 84 ? 48.965 13.189 18.058 1.00 17.01 84 GLY A N 1
ATOM 602 C CA . GLY A 1 84 ? 47.874 12.518 17.373 1.00 16.53 84 GLY A CA 1
ATOM 603 C C . GLY A 1 84 ? 48.185 12.133 15.940 1.00 15.71 84 GLY A C 1
ATOM 604 O O . GLY A 1 84 ? 47.278 11.705 15.212 1.00 17.35 84 GLY A O 1
ATOM 605 N N . ILE A 1 85 ? 49.446 12.261 15.530 1.00 14.84 85 ILE A N 1
ATOM 606 C CA . ILE A 1 85 ? 49.854 11.794 14.208 1.00 14.07 85 ILE A CA 1
ATOM 607 C C . ILE A 1 85 ? 49.910 10.275 14.197 1.00 13.43 85 ILE A C 1
ATOM 608 O O . ILE A 1 85 ? 50.426 9.640 15.135 1.00 13.23 85 ILE A O 1
ATOM 613 N N . VAL A 1 86 ? 49.378 9.703 13.126 1.00 12.84 86 VAL A N 1
ATOM 614 C CA . VAL A 1 86 ? 49.447 8.268 12.911 1.00 12.17 86 VAL A CA 1
ATOM 615 C C . VAL A 1 86 ? 50.585 7.993 11.954 1.00 11.95 86 VAL A C 1
ATOM 616 O O . VAL A 1 86 ? 50.595 8.514 10.841 1.00 11.86 86 VAL A O 1
ATOM 620 N N . TYR A 1 87 ? 51.562 7.190 12.394 1.00 10.51 87 TYR A N 1
ATOM 621 C CA . TYR A 1 87 ? 52.724 6.870 11.561 1.00 10.41 87 TYR A CA 1
ATOM 622 C C . TYR A 1 87 ? 52.556 5.451 11.006 1.00 10.52 87 TYR A C 1
ATOM 623 O O . TYR A 1 87 ? 52.195 4.528 11.745 1.00 10.53 87 TYR A O 1
ATOM 632 N N . GLU A 1 88 ? 52.762 5.290 9.700 1.00 11.26 88 GLU A N 1
ATOM 633 C CA . GLU A 1 88 ? 52.792 3.949 9.126 1.00 12.42 88 GLU A CA 1
ATOM 634 C C . GLU A 1 88 ? 54.005 3.172 9.628 1.00 12.46 88 GLU A C 1
ATOM 635 O O . GLU A 1 88 ? 55.146 3.633 9.491 1.00 12.12 88 GLU A O 1
ATOM 641 N N . GLY A 1 89 ? 53.763 1.999 10.214 1.00 11.96 89 GLY A N 1
ATOM 642 C CA . GLY A 1 89 ? 54.847 1.067 10.514 1.00 13.16 89 GLY A CA 1
ATOM 643 C C . GLY A 1 89 ? 54.875 0.047 9.400 1.00 13.05 89 GLY A C 1
ATOM 644 O O . GLY A 1 89 ? 55.210 0.347 8.237 1.00 13.71 89 GLY A O 1
ATOM 645 N N . THR A 1 90 ? 54.496 -1.171 9.746 1.00 12.43 90 THR A N 1
ATOM 646 C CA . THR A 1 90 ? 54.312 -2.204 8.764 1.00 12.89 90 THR A CA 1
ATOM 647 C C . THR A 1 90 ? 53.208 -1.852 7.762 1.00 13.02 90 THR A C 1
ATOM 648 O O . THR A 1 90 ? 53.279 -2.228 6.599 1.00 13.40 90 THR A O 1
ATOM 652 N N . GLY A 1 91 ? 52.205 -1.097 8.208 1.00 12.83 91 GLY A N 1
ATOM 653 C CA . GLY A 1 91 ? 51.110 -0.649 7.331 1.00 12.49 91 GLY A CA 1
ATOM 654 C C . GLY A 1 91 ? 49.908 -1.570 7.209 1.00 12.85 91 GLY A C 1
ATOM 655 O O . GLY A 1 91 ? 49.921 -2.697 7.696 1.00 12.90 91 GLY A O 1
ATOM 656 N N . TRP A 1 92 ? 48.840 -1.092 6.569 1.00 12.33 92 TRP A N 1
ATOM 657 C CA . TRP A 1 92 ? 47.647 -1.933 6.426 1.00 12.64 92 TRP A CA 1
ATOM 658 C C . TRP A 1 92 ? 47.912 -3.178 5.594 1.00 12.17 92 TRP A C 1
ATOM 659 O O . TRP A 1 92 ? 48.565 -3.108 4.542 1.00 13.16 92 TRP A O 1
ATOM 670 N N . GLY A 1 93 ? 47.351 -4.301 6.036 1.00 12.17 93 GLY A N 1
ATOM 671 C CA . GLY A 1 93 ? 47.302 -5.514 5.204 1.00 12.50 93 GLY A CA 1
ATOM 672 C C . GLY A 1 93 ? 48.599 -6.279 5.081 1.00 12.43 93 GLY A C 1
ATOM 673 O O . GLY A 1 93 ? 48.720 -7.178 4.235 1.00 13.06 93 GLY A O 1
ATOM 674 N N . LEU A 1 94 ? 49.578 -5.925 5.918 1.00 12.00 94 LEU A N 1
ATOM 675 C CA . LEU A 1 94 ? 50.860 -6.612 5.911 1.00 11.83 94 LEU A CA 1
ATOM 676 C C . LEU A 1 94 ? 51.098 -7.152 7.315 1.00 11.10 94 LEU A C 1
ATOM 677 O O . LEU A 1 94 ? 50.746 -6.520 8.317 1.00 11.91 94 LEU A O 1
ATOM 682 N N . ARG A 1 95 ? 51.701 -8.336 7.378 1.00 10.31 95 ARG A N 1
ATOM 683 C CA . ARG A 1 95 ? 51.927 -9.034 8.633 1.00 10.77 95 ARG A CA 1
ATOM 684 C C . ARG A 1 95 ? 53.088 -8.386 9.371 1.00 10.27 95 ARG A C 1
ATOM 685 O O . ARG A 1 95 ? 54.191 -8.268 8.815 1.00 10.74 95 ARG A O 1
ATOM 693 N N . GLY A 1 96 ? 52.845 -7.999 10.618 1.00 9.38 96 GLY A N 1
ATOM 694 C CA . GLY A 1 96 ? 53.868 -7.376 11.455 1.00 8.60 96 GLY A CA 1
ATOM 695 C C . GLY A 1 96 ? 54.468 -8.408 12.406 1.00 9.62 96 GLY A C 1
ATOM 696 O O . GLY A 1 96 ? 54.409 -9.619 12.134 1.00 9.66 96 GLY A O 1
ATOM 697 N N . ALA A 1 97 ? 55.049 -7.940 13.521 1.00 9.31 97 ALA A N 1
ATOM 698 C CA . ALA A 1 97 ? 55.747 -8.826 14.471 1.00 9.97 97 ALA A CA 1
ATOM 699 C C . ALA A 1 97 ? 55.489 -8.362 15.919 1.00 10.64 97 ALA A C 1
ATOM 700 O O . ALA A 1 97 ? 56.334 -8.568 16.807 1.00 11.84 97 ALA A O 1
ATOM 702 N N . HIS A 1 98 ? 54.323 -7.761 16.152 1.00 9.87 98 HIS A N 1
ATOM 703 C CA . HIS A 1 98 ? 53.997 -7.173 17.460 1.00 9.69 98 HIS A CA 1
ATOM 704 C C . HIS A 1 98 ? 53.387 -8.136 18.472 1.00 9.66 98 HIS A C 1
ATOM 705 O O . HIS A 1 98 ? 53.537 -7.901 19.676 1.00 10.30 98 HIS A O 1
ATOM 712 N N . THR A 1 99 ? 52.687 -9.183 18.025 1.00 10.04 99 THR A N 1
ATOM 713 C CA . THR A 1 99 ? 51.940 -10.034 18.942 1.00 10.33 99 THR A CA 1
ATOM 714 C C . THR A 1 99 ? 51.875 -11.446 18.414 1.00 11.06 99 THR A C 1
ATOM 715 O O . THR A 1 99 ? 51.078 -11.702 17.509 1.00 10.25 99 THR A O 1
ATOM 719 N N . TYR A 1 100 ? 52.658 -12.361 18.990 1.00 11.30 100 TYR A N 1
ATOM 720 C CA . TYR A 1 100 ? 52.589 -13.746 18.559 1.00 12.67 100 TYR A CA 1
ATOM 721 C C . TYR A 1 100 ? 51.150 -14.266 18.546 1.00 12.41 100 TYR A C 1
ATOM 722 O O . TYR A 1 100 ? 50.390 -14.099 19.522 1.00 13.14 100 TYR A O 1
ATOM 731 N N . GLY A 1 101 ? 50.765 -14.872 17.418 1.00 13.01 101 GLY A N 1
ATOM 732 C CA . GLY A 1 101 ? 49.418 -15.436 17.290 1.00 13.06 101 GLY A CA 1
ATOM 733 C C . GLY A 1 101 ? 48.423 -14.462 16.691 1.00 12.95 101 GLY A C 1
ATOM 734 O O . GLY A 1 101 ? 47.312 -14.854 16.261 1.00 13.91 101 GLY A O 1
ATOM 735 N N . TYR A 1 102 ? 48.815 -13.188 16.676 1.00 12.06 102 TYR A N 1
ATOM 736 C CA . TYR A 1 102 ? 47.951 -12.118 16.169 1.00 11.68 102 TYR A CA 1
ATOM 737 C C . TYR A 1 102 ? 48.624 -11.244 15.129 1.00 11.73 102 TYR A C 1
ATOM 738 O O . TYR A 1 102 ? 48.156 -10.140 14.844 1.00 12.19 102 TYR A O 1
ATOM 747 N N . ASN A 1 103 ? 49.732 -11.711 14.554 1.00 10.39 103 ASN A N 1
ATOM 748 C CA . ASN A 1 103 ? 50.399 -10.949 13.518 1.00 10.80 103 ASN A CA 1
ATOM 749 C C . ASN A 1 103 ? 49.753 -11.155 12.150 1.00 10.73 103 ASN A C 1
ATOM 750 O O . ASN A 1 103 ? 49.411 -10.174 11.485 1.00 10.97 103 ASN A O 1
ATOM 755 N N . ALA A 1 104 ? 49.551 -12.413 11.739 1.00 11.33 104 ALA A N 1
ATOM 756 C CA . ALA A 1 104 ? 48.870 -12.676 10.474 1.00 11.75 104 ALA A CA 1
ATOM 757 C C . ALA A 1 104 ? 47.416 -12.191 10.511 1.00 12.25 104 ALA A C 1
ATOM 758 O O . ALA A 1 104 ? 46.905 -11.707 9.506 1.00 14.25 104 ALA A O 1
ATOM 760 N N . ILE A 1 105 ? 46.755 -12.339 11.657 1.00 11.39 105 ILE A N 1
ATOM 761 C CA . ILE A 1 105 ? 45.297 -12.057 11.732 1.00 11.62 105 ILE A CA 1
ATOM 762 C C . ILE A 1 105 ? 44.906 -10.746 12.439 1.00 11.20 105 ILE A C 1
ATOM 763 O O . ILE A 1 105 ? 43.719 -10.438 12.579 1.00 11.83 105 ILE A O 1
ATOM 768 N N . GLY A 1 106 ? 45.887 -9.958 12.866 1.00 11.39 106 GLY A N 1
ATOM 769 C CA . GLY A 1 106 ? 45.573 -8.719 13.573 1.00 10.94 106 GLY A CA 1
ATOM 770 C C . GLY A 1 106 ? 46.317 -7.513 13.022 1.00 11.81 106 GLY A C 1
ATOM 771 O O . GLY A 1 106 ? 47.337 -7.655 12.336 1.00 13.22 106 GLY A O 1
ATOM 772 N N . THR A 1 107 ? 45.802 -6.327 13.333 1.00 11.08 107 THR A N 1
ATOM 773 C CA . THR A 1 107 ? 46.488 -5.078 13.095 1.00 9.82 107 THR A CA 1
ATOM 774 C C . THR A 1 107 ? 46.988 -4.573 14.428 1.00 10.21 107 THR A C 1
ATOM 775 O O . THR A 1 107 ? 46.175 -4.363 15.315 1.00 10.80 107 THR A O 1
ATOM 779 N N . GLY A 1 108 ? 48.309 -4.412 14.575 1.00 9.80 108 GLY A N 1
ATOM 780 C CA . GLY A 1 108 ? 48.910 -3.965 15.833 1.00 9.46 108 GLY A CA 1
ATOM 781 C C . GLY A 1 108 ? 49.115 -2.460 15.811 1.00 9.29 108 GLY A C 1
ATOM 782 O O . GLY A 1 108 ? 49.747 -1.912 14.879 1.00 10.27 108 GLY A O 1
ATOM 783 N N . ILE A 1 109 ? 48.576 -1.775 16.823 1.00 9.65 109 ILE A N 1
ATOM 784 C CA . ILE A 1 109 ? 48.689 -0.314 16.900 1.00 10.47 109 ILE A CA 1
ATOM 785 C C . ILE A 1 109 ? 49.371 0.029 18.203 1.00 10.76 109 ILE A C 1
ATOM 786 O O . ILE A 1 109 ? 48.883 -0.362 19.272 1.00 11.54 109 ILE A O 1
ATOM 791 N N . ALA A 1 110 ? 50.494 0.748 18.119 1.00 10.27 110 ALA A N 1
ATOM 792 C CA . ALA A 1 110 ? 51.215 1.131 19.324 1.00 9.95 110 ALA A CA 1
ATOM 793 C C . ALA A 1 110 ? 51.076 2.612 19.567 1.00 10.64 110 ALA A C 1
ATOM 794 O O . ALA A 1 110 ? 51.363 3.420 18.680 1.00 11.33 110 ALA A O 1
ATOM 796 N N . PHE A 1 111 ? 50.696 2.952 20.799 1.00 9.70 111 PHE A N 1
ATOM 797 C CA . PHE A 1 111 ? 50.868 4.314 21.263 1.00 10.19 111 PHE A CA 1
ATOM 798 C C . PHE A 1 111 ? 52.329 4.543 21.640 1.00 9.59 111 PHE A C 1
ATOM 799 O O . PHE A 1 111 ? 52.899 3.762 22.427 1.00 10.10 111 PHE A O 1
ATOM 807 N N . ILE A 1 112 ? 52.942 5.588 21.067 1.00 9.92 112 ILE A N 1
ATOM 808 C CA . ILE A 1 112 ? 54.338 5.890 21.380 1.00 10.03 112 ILE A CA 1
ATOM 809 C C . ILE A 1 112 ? 54.440 6.463 22.807 1.00 10.70 112 ILE A C 1
ATOM 810 O O . ILE A 1 112 ? 53.862 7.518 23.103 1.00 11.81 112 ILE A O 1
ATOM 815 N N . GLY A 1 113 ? 55.171 5.774 23.680 1.00 11.06 113 GLY A N 1
ATOM 816 C CA . GLY A 1 113 ? 55.338 6.224 25.066 1.00 11.13 113 GLY A CA 1
ATOM 817 C C . GLY A 1 113 ? 55.074 5.081 26.045 1.00 11.48 113 GLY A C 1
ATOM 818 O O . GLY A 1 113 ? 54.920 3.917 25.640 1.00 11.15 113 GLY A O 1
ATOM 819 N N . ASN A 1 114 ? 55.052 5.407 27.343 1.00 11.37 114 ASN A N 1
ATOM 820 C CA . ASN A 1 114 ? 54.972 4.409 28.391 1.00 12.25 114 ASN A CA 1
ATOM 821 C C . ASN A 1 114 ? 53.738 4.732 29.185 1.00 12.53 114 ASN A C 1
ATOM 822 O O . ASN A 1 114 ? 53.696 5.738 29.902 1.00 13.80 114 ASN A O 1
ATOM 827 N N . PHE A 1 115 ? 52.729 3.875 29.068 1.00 13.03 115 PHE A N 1
ATOM 828 C CA . PHE A 1 115 ? 51.400 4.213 29.597 1.00 13.68 115 PHE A CA 1
ATOM 829 C C . PHE A 1 115 ? 50.975 3.264 30.732 1.00 14.99 115 PHE A C 1
ATOM 830 O O . PHE A 1 115 ? 49.789 2.956 30.932 1.00 15.39 115 PHE A O 1
ATOM 838 N N . VAL A 1 116 ? 51.958 2.806 31.498 1.00 15.31 116 VAL A N 1
ATOM 839 C CA . VAL A 1 116 ? 51.631 2.069 32.710 1.00 16.27 116 VAL A CA 1
ATOM 840 C C . VAL A 1 116 ? 50.855 2.957 33.686 1.00 17.11 116 VAL A C 1
ATOM 841 O O . VAL A 1 116 ? 49.867 2.497 34.268 1.00 18.34 116 VAL A O 1
ATOM 847 N N . ASP A 1 117 ? 51.274 4.217 33.826 1.00 18.33 117 ASP A N 1
ATOM 848 C CA . ASP A 1 117 ? 50.812 5.114 34.916 1.00 19.79 117 ASP A CA 1
ATOM 849 C C . ASP A 1 117 ? 50.071 6.369 34.437 1.00 20.73 117 ASP A C 1
ATOM 850 O O . ASP A 1 117 ? 49.649 7.202 35.261 1.00 20.88 117 ASP A O 1
ATOM 855 N N . LYS A 1 118 ? 49.917 6.530 33.123 1.00 19.16 118 LYS A N 1
ATOM 856 C CA . LYS A 1 118 ? 49.214 7.674 32.566 1.00 19.55 118 LYS A CA 1
ATOM 857 C C . LYS A 1 118 ? 48.621 7.268 31.234 1.00 18.37 118 LYS A C 1
ATOM 858 O O . LYS A 1 118 ? 48.975 6.219 30.700 1.00 18.07 118 LYS A O 1
ATOM 864 N N . LEU A 1 119 ? 47.753 8.115 30.696 1.00 17.90 119 LEU A N 1
ATOM 865 C CA . LEU A 1 119 ? 47.145 7.859 29.395 1.00 17.46 119 LEU A CA 1
ATOM 866 C C . LEU A 1 119 ? 47.872 8.623 28.305 1.00 17.19 119 LEU A C 1
ATOM 867 O O . LEU A 1 119 ? 48.515 9.648 28.573 1.00 17.26 119 LEU A O 1
ATOM 872 N N . PRO A 1 120 ? 47.766 8.149 27.061 1.00 16.39 120 PRO A N 1
ATOM 873 C CA . PRO A 1 120 ? 48.164 8.969 25.921 1.00 16.32 120 PRO A CA 1
ATOM 874 C C . PRO A 1 120 ? 47.348 10.261 25.899 1.00 16.70 120 PRO A C 1
ATOM 875 O O . PRO A 1 120 ? 46.288 10.335 26.540 1.00 17.76 120 PRO A O 1
ATOM 879 N N . SER A 1 121 ? 47.822 11.237 25.141 1.00 17.54 121 SER A N 1
ATOM 880 C CA . SER A 1 121 ? 47.108 12.520 24.992 1.00 18.11 121 SER A CA 1
ATOM 881 C C . SER A 1 121 ? 45.710 12.329 24.416 1.00 18.33 121 SER A C 1
ATOM 882 O O . SER A 1 121 ? 45.419 11.323 23.765 1.00 17.58 121 SER A O 1
ATOM 885 N N . ASP A 1 122 ? 44.833 13.304 24.622 1.00 18.18 122 ASP A N 1
ATOM 886 C CA . ASP A 1 122 ? 43.518 13.211 24.019 1.00 18.02 122 ASP A CA 1
ATOM 887 C C . ASP A 1 122 ? 43.631 13.076 22.508 1.00 17.48 122 ASP A C 1
ATOM 888 O O . ASP A 1 122 ? 42.869 12.320 21.883 1.00 17.13 122 ASP A O 1
ATOM 893 N N . ALA A 1 123 ? 44.585 13.804 21.924 1.00 17.60 123 ALA A N 1
ATOM 894 C CA . ALA A 1 123 ? 44.777 13.776 20.474 1.00 16.54 123 ALA A CA 1
ATOM 895 C C . ALA A 1 123 ? 45.161 12.365 20.022 1.00 16.48 123 ALA A C 1
ATOM 896 O O . ALA A 1 123 ? 44.656 11.876 19.021 1.00 16.81 123 ALA A O 1
ATOM 898 N N . ALA A 1 124 ? 46.024 11.709 20.791 1.00 15.39 124 ALA A N 1
ATOM 899 C CA . ALA A 1 124 ? 46.441 10.340 20.422 1.00 15.51 124 ALA A CA 1
ATOM 900 C C . ALA A 1 124 ? 45.287 9.355 20.510 1.00 15.89 124 ALA A C 1
ATOM 901 O O . ALA A 1 124 ? 45.078 8.542 19.610 1.00 15.22 124 ALA A O 1
ATOM 903 N N . LEU A 1 125 ? 44.515 9.435 21.589 1.00 15.49 125 LEU A N 1
ATOM 904 C CA . LEU A 1 125 ? 43.370 8.548 21.757 1.00 16.03 125 LEU A CA 1
ATOM 905 C C . LEU A 1 125 ? 42.341 8.760 20.645 1.00 15.94 125 LEU A C 1
ATOM 906 O O . LEU A 1 125 ? 41.827 7.801 20.099 1.00 16.07 125 LEU A O 1
ATOM 911 N N . GLN A 1 126 ? 42.059 10.011 20.295 1.00 16.89 126 GLN A N 1
ATOM 912 C CA . GLN A 1 126 ? 41.084 10.270 19.242 1.00 17.37 126 GLN A CA 1
ATOM 913 C C . GLN A 1 126 ? 41.614 9.790 17.889 1.00 17.12 126 GLN A C 1
ATOM 914 O O . GLN A 1 126 ? 40.853 9.275 17.054 1.00 16.96 126 GLN A O 1
ATOM 920 N N . ALA A 1 127 ? 42.918 9.933 17.678 1.00 16.49 127 ALA A N 1
ATOM 921 C CA . ALA A 1 127 ? 43.530 9.454 16.431 1.00 15.84 127 ALA A CA 1
ATOM 922 C C . ALA A 1 127 ? 43.377 7.940 16.265 1.00 15.70 127 ALA A C 1
ATOM 923 O O . ALA A 1 127 ? 43.132 7.453 15.166 1.00 15.09 127 ALA A O 1
ATOM 925 N N . ALA A 1 128 ? 43.537 7.197 17.352 1.00 15.20 128 ALA A N 1
ATOM 926 C CA . ALA A 1 128 ? 43.342 5.742 17.301 1.00 15.56 128 ALA A CA 1
ATOM 927 C C . ALA A 1 128 ? 41.909 5.405 16.959 1.00 15.78 128 ALA A C 1
ATOM 928 O O . ALA A 1 128 ? 41.660 4.532 16.110 1.00 14.93 128 ALA A O 1
ATOM 930 N N . LYS A 1 129 ? 40.958 6.076 17.622 1.00 15.60 129 LYS A N 1
ATOM 931 C CA . LYS A 1 129 ? 39.527 5.857 17.305 1.00 16.23 129 LYS A CA 1
ATOM 932 C C . LYS A 1 129 ? 39.247 6.168 15.852 1.00 15.79 129 LYS A C 1
ATOM 933 O O . LYS A 1 129 ? 38.537 5.416 15.185 1.00 15.48 129 LYS A O 1
ATOM 939 N N . ASP A 1 130 ? 39.789 7.278 15.362 1.00 15.78 130 ASP A N 1
ATOM 940 C CA . ASP A 1 130 ? 39.604 7.649 13.951 1.00 16.81 130 ASP A CA 1
ATOM 941 C C . ASP A 1 130 ? 40.240 6.631 13.020 1.00 16.61 130 ASP A C 1
ATOM 942 O O . ASP A 1 130 ? 39.688 6.322 11.973 1.00 16.26 130 ASP A O 1
ATOM 947 N N . LEU A 1 131 ? 41.412 6.121 13.396 1.00 15.87 131 LEU A N 1
ATOM 948 C CA . LEU A 1 131 ? 42.092 5.109 12.569 1.00 15.02 131 LEU A CA 1
ATOM 949 C C . LEU A 1 131 ? 41.272 3.801 12.432 1.00 15.24 131 LEU A C 1
ATOM 950 O O . LEU A 1 131 ? 41.196 3.196 11.349 1.00 15.33 131 LEU A O 1
ATOM 955 N N . LEU A 1 132 ? 40.692 3.361 13.546 1.00 15.40 132 LEU A N 1
ATOM 956 C CA . LEU A 1 132 ? 39.882 2.156 13.565 1.00 15.89 132 LEU A CA 1
ATOM 957 C C . LEU A 1 132 ? 38.650 2.346 12.706 1.00 16.40 132 LEU A C 1
ATOM 958 O O . LEU A 1 132 ? 38.302 1.469 11.919 1.00 16.62 132 LEU A O 1
ATOM 963 N N . ALA A 1 133 ? 38.010 3.506 12.825 1.00 16.76 133 ALA A N 1
ATOM 964 C CA . ALA A 1 133 ? 36.763 3.688 12.086 1.00 17.80 133 ALA A CA 1
ATOM 965 C C . ALA A 1 133 ? 37.064 3.767 10.606 1.00 17.67 133 ALA A C 1
ATOM 966 O O . ALA A 1 133 ? 36.297 3.283 9.783 1.00 18.62 133 ALA A O 1
ATOM 968 N N . CYS A 1 134 ? 38.177 4.411 10.264 1.00 18.68 134 CYS A N 1
ATOM 969 C CA . CYS A 1 134 ? 38.616 4.499 8.892 1.00 19.28 134 CYS A CA 1
ATOM 970 C C . CYS A 1 134 ? 38.958 3.120 8.322 1.00 18.95 134 CYS A C 1
ATOM 971 O O . CYS A 1 134 ? 38.595 2.797 7.181 1.00 19.58 134 CYS A O 1
ATOM 976 N N . GLY A 1 135 ? 39.630 2.294 9.117 1.00 18.23 135 GLY A N 1
ATOM 977 C CA . GLY A 1 135 ? 39.937 0.933 8.685 1.00 16.94 135 GLY A CA 1
ATOM 978 C C . GLY A 1 135 ? 38.694 0.138 8.353 1.00 16.71 135 GLY A C 1
ATOM 979 O O . GLY A 1 135 ? 38.667 -0.623 7.374 1.00 17.17 135 GLY A O 1
ATOM 980 N N . VAL A 1 136 ? 37.639 0.319 9.142 1.00 16.32 136 VAL A N 1
ATOM 981 C CA . VAL A 1 136 ? 36.397 -0.399 8.839 1.00 16.08 136 VAL A CA 1
ATOM 982 C C . VAL A 1 136 ? 35.834 0.115 7.512 1.00 16.08 136 VAL A C 1
ATOM 983 O O . VAL A 1 136 ? 35.428 -0.671 6.650 1.00 16.88 136 VAL A O 1
ATOM 987 N N . GLN A 1 137 ? 35.840 1.428 7.348 1.00 16.78 137 GLN A N 1
ATOM 988 C CA . GLN A 1 137 ? 35.246 2.062 6.183 1.00 17.03 137 GLN A CA 1
ATOM 989 C C . GLN A 1 137 ? 35.958 1.628 4.903 1.00 17.57 137 GLN A C 1
ATOM 990 O O . GLN A 1 137 ? 35.319 1.424 3.856 1.00 17.26 137 GLN A O 1
ATOM 996 N N . GLN A 1 138 ? 37.279 1.467 4.994 1.00 17.43 138 GLN A N 1
ATOM 997 C CA . GLN A 1 138 ? 38.119 1.098 3.842 1.00 17.93 138 GLN A CA 1
ATOM 998 C C . GLN A 1 138 ? 38.217 -0.404 3.584 1.00 17.17 138 GLN A C 1
ATOM 999 O O . GLN A 1 138 ? 38.902 -0.836 2.646 1.00 18.64 138 GLN A O 1
ATOM 1005 N N . GLY A 1 139 ? 37.555 -1.202 4.412 1.00 16.63 139 GLY A N 1
ATOM 1006 C CA . GLY A 1 139 ? 37.573 -2.643 4.235 1.00 16.01 139 GLY A CA 1
ATOM 1007 C C . GLY A 1 139 ? 38.820 -3.295 4.791 1.00 16.03 139 GLY A C 1
ATOM 1008 O O . GLY A 1 139 ? 39.040 -4.478 4.562 1.00 16.73 139 GLY A O 1
ATOM 1009 N N . GLU A 1 140 ? 39.635 -2.515 5.502 1.00 15.12 140 GLU A N 1
ATOM 1010 C CA . GLU A 1 140 ? 40.841 -3.074 6.147 1.00 14.62 140 GLU A CA 1
ATOM 1011 C C . GLU A 1 140 ? 40.497 -3.905 7.389 1.00 14.82 140 GLU A C 1
ATOM 1012 O O . GLU A 1 140 ? 41.169 -4.920 7.675 1.00 15.15 140 GLU A O 1
ATOM 1018 N N . LEU A 1 141 ? 39.472 -3.470 8.135 1.00 13.84 141 LEU A N 1
ATOM 1019 C CA . LEU A 1 141 ? 38.989 -4.138 9.335 1.00 14.12 141 LEU A CA 1
ATOM 1020 C C . LEU A 1 141 ? 37.545 -4.606 9.150 1.00 15.09 141 LEU A C 1
ATOM 1021 O O . LEU A 1 141 ? 36.768 -3.924 8.473 1.00 16.21 141 LEU A O 1
ATOM 1026 N N . SER A 1 142 ? 37.181 -5.731 9.742 1.00 15.47 142 SER A N 1
ATOM 1027 C CA . SER A 1 142 ? 35.788 -6.160 9.655 1.00 17.18 142 SER A CA 1
ATOM 1028 C C . SER A 1 142 ? 34.916 -5.187 10.446 1.00 18.13 142 SER A C 1
ATOM 1029 O O . SER A 1 142 ? 35.379 -4.523 11.382 1.00 17.79 142 SER A O 1
ATOM 1032 N N . GLU A 1 143 ? 33.642 -5.087 10.069 1.00 19.37 143 GLU A N 1
ATOM 1033 C CA . GLU A 1 143 ? 32.756 -4.187 10.801 1.00 19.61 143 GLU A CA 1
ATOM 1034 C C . GLU A 1 143 ? 32.598 -4.622 12.272 1.00 19.52 143 GLU A C 1
ATOM 1035 O O . GLU A 1 143 ? 32.325 -3.783 13.133 1.00 20.46 143 GLU A O 1
ATOM 1041 N N . ASP A 1 144 ? 32.777 -5.912 12.564 1.00 19.98 144 ASP A N 1
ATOM 1042 C CA . ASP A 1 144 ? 32.678 -6.401 13.936 1.00 19.60 144 ASP A CA 1
ATOM 1043 C C . ASP A 1 144 ? 34.018 -6.845 14.529 1.00 19.06 144 ASP A C 1
ATOM 1044 O O . ASP A 1 144 ? 34.072 -7.804 15.309 1.00 18.34 144 ASP A O 1
ATOM 1049 N N . TYR A 1 145 ? 35.090 -6.132 14.174 1.00 18.15 145 TYR A N 1
ATOM 1050 C CA . TYR A 1 145 ? 36.425 -6.493 14.657 1.00 17.60 145 TYR A CA 1
ATOM 1051 C C . TYR A 1 145 ? 36.476 -6.546 16.172 1.00 17.14 145 TYR A C 1
ATOM 1052 O O . TYR A 1 145 ? 35.719 -5.844 16.854 1.00 18.02 145 TYR A O 1
ATOM 1061 N N . ALA A 1 146 ? 37.375 -7.383 16.690 1.00 16.13 146 ALA A N 1
ATOM 1062 C CA . ALA A 1 146 ? 37.647 -7.455 18.134 1.00 16.29 146 ALA A CA 1
ATOM 1063 C C . ALA A 1 146 ? 38.871 -6.600 18.469 1.00 16.31 146 ALA A C 1
ATOM 1064 O O . ALA A 1 146 ? 39.883 -6.693 17.776 1.00 17.15 146 ALA A O 1
ATOM 1066 N N . LEU A 1 147 ? 38.753 -5.797 19.520 1.00 15.67 147 LEU A N 1
ATOM 1067 C CA . LEU A 1 147 ? 39.851 -4.975 20.040 1.00 15.07 147 LEU A CA 1
ATOM 1068 C C . LEU A 1 147 ? 40.418 -5.640 21.286 1.00 15.38 147 LEU A C 1
ATOM 1069 O O . LEU A 1 147 ? 39.682 -5.937 22.239 1.00 14.84 147 LEU A O 1
ATOM 1074 N N . ILE A 1 148 ? 41.723 -5.869 21.312 1.00 14.24 148 ILE A N 1
ATOM 1075 C CA . ILE A 1 148 ? 42.343 -6.433 22.513 1.00 13.89 148 ILE A CA 1
ATOM 1076 C C . ILE A 1 148 ? 43.657 -5.735 22.839 1.00 13.27 148 ILE A C 1
ATOM 1077 O O . ILE A 1 148 ? 44.255 -5.098 21.982 1.00 13.33 148 ILE A O 1
ATOM 1082 N N . ALA A 1 149 ? 44.054 -5.859 24.104 1.00 13.41 149 ALA A N 1
ATOM 1083 C CA . ALA A 1 149 ? 45.386 -5.463 24.572 1.00 12.06 149 ALA A CA 1
ATOM 1084 C C . ALA A 1 149 ? 46.401 -6.588 24.386 1.00 12.75 149 ALA A C 1
ATOM 1085 O O . ALA A 1 149 ? 46.101 -7.768 24.560 1.00 12.93 149 ALA A O 1
ATOM 1087 N N . GLY A 1 150 ? 47.637 -6.220 24.075 1.00 11.47 150 GLY A N 1
ATOM 1088 C CA . GLY A 1 150 ? 48.684 -7.226 23.967 1.00 11.32 150 GLY A CA 1
ATOM 1089 C C . GLY A 1 150 ? 48.742 -8.167 25.156 1.00 12.17 150 GLY A C 1
ATOM 1090 O O . GLY A 1 150 ? 48.935 -9.367 24.997 1.00 12.44 150 GLY A O 1
ATOM 1091 N N . SER A 1 151 ? 48.596 -7.593 26.346 1.00 12.93 151 SER A N 1
ATOM 1092 C CA . SER A 1 151 ? 48.728 -8.331 27.600 1.00 13.03 151 SER A CA 1
ATOM 1093 C C . SER A 1 151 ? 47.682 -9.430 27.745 1.00 13.92 151 SER A C 1
ATOM 1094 O O . SER A 1 151 ? 47.862 -10.368 28.537 1.00 14.82 151 SER A O 1
ATOM 1097 N N . GLN A 1 152 ? 46.606 -9.331 26.972 1.00 13.53 152 GLN A N 1
ATOM 1098 C CA . GLN A 1 152 ? 45.552 -10.358 27.079 1.00 14.19 152 GLN A CA 1
ATOM 1099 C C . GLN A 1 152 ? 45.942 -11.662 26.416 1.00 15.01 152 GLN A C 1
ATOM 1100 O O . GLN A 1 152 ? 45.353 -12.705 26.716 1.00 15.97 152 GLN A O 1
ATOM 1106 N N . VAL A 1 153 ? 46.915 -11.623 25.504 1.00 14.79 153 VAL A N 1
ATOM 1107 C CA . VAL A 1 153 ? 47.240 -12.799 24.685 1.00 15.36 153 VAL A CA 1
ATOM 1108 C C . VAL A 1 153 ? 48.709 -13.244 24.684 1.00 15.48 153 VAL A C 1
ATOM 1109 O O . VAL A 1 153 ? 49.001 -14.370 24.298 1.00 17.06 153 VAL A O 1
ATOM 1113 N N . ILE A 1 154 ? 49.628 -12.362 25.075 1.00 14.79 154 ILE A N 1
ATOM 1114 C CA . ILE A 1 154 ? 51.029 -12.781 25.230 1.00 14.84 154 ILE A CA 1
ATOM 1115 C C . ILE A 1 154 ? 51.547 -12.273 26.565 1.00 14.67 154 ILE A C 1
ATOM 1116 O O . ILE A 1 154 ? 50.868 -11.517 27.261 1.00 15.44 154 ILE A O 1
ATOM 1121 N N . SER A 1 155 ? 52.728 -12.737 26.951 1.00 16.24 155 SER A N 1
ATOM 1122 C CA . SER A 1 155 ? 53.305 -12.346 28.223 1.00 17.46 155 SER A CA 1
ATOM 1123 C C . SER A 1 155 ? 53.970 -10.984 28.109 1.00 17.33 155 SER A C 1
ATOM 1124 O O . SER A 1 155 ? 55.133 -10.881 27.729 1.00 19.66 155 SER A O 1
ATOM 1128 N N . THR A 1 156 ? 53.205 -9.944 28.410 1.00 16.20 156 THR A N 1
ATOM 1129 C CA . THR A 1 156 ? 53.673 -8.565 28.297 1.00 15.86 156 THR A CA 1
ATOM 1130 C C . THR A 1 156 ? 52.830 -7.680 29.199 1.00 15.88 156 THR A C 1
ATOM 1131 O O . THR A 1 156 ? 51.690 -8.035 29.535 1.00 16.32 156 THR A O 1
ATOM 1135 N N . GLN A 1 157 ? 53.372 -6.526 29.591 1.00 15.82 157 GLN A N 1
ATOM 1136 C CA . GLN A 1 157 ? 52.602 -5.524 30.299 1.00 15.80 157 GLN A CA 1
ATOM 1137 C C . GLN A 1 157 ? 51.950 -4.556 29.326 1.00 14.22 157 GLN A C 1
ATOM 1138 O O . GLN A 1 157 ? 51.061 -3.805 29.686 1.00 14.34 157 GLN A O 1
ATOM 1144 N N . SER A 1 158 ? 52.421 -4.569 28.079 1.00 13.73 158 SER A N 1
ATOM 1145 C CA . SER A 1 158 ? 51.897 -3.664 27.054 1.00 13.19 158 SER A CA 1
ATOM 1146 C C . SER A 1 158 ? 50.387 -3.882 26.886 1.00 13.19 158 SER A C 1
ATOM 1147 O O . SER A 1 158 ? 49.944 -5.035 26.832 1.00 14.08 158 SER A O 1
ATOM 1150 N N . PRO A 1 159 ? 49.571 -2.831 26.751 1.00 13.13 159 PRO A N 1
ATOM 1151 C CA . PRO A 1 159 ? 49.962 -1.429 26.552 1.00 13.35 159 PRO A CA 1
ATOM 1152 C C . PRO A 1 159 ? 50.100 -0.571 27.801 1.00 13.64 159 PRO A C 1
ATOM 1153 O O . PRO A 1 159 ? 50.042 0.665 27.694 1.00 13.47 159 PRO A O 1
ATOM 1157 N N . GLY A 1 160 ? 50.286 -1.210 28.954 1.00 14.25 160 GLY A N 1
ATOM 1158 C CA . GLY A 1 160 ? 50.400 -0.484 30.227 1.00 14.96 160 GLY A CA 1
ATOM 1159 C C . GLY A 1 160 ? 49.042 -0.499 30.907 1.00 15.92 160 GLY A C 1
ATOM 1160 O O . GLY A 1 160 ? 48.043 -0.270 30.261 1.00 15.69 160 GLY A O 1
ATOM 1161 N N . LEU A 1 161 ? 49.013 -0.732 32.226 1.00 16.76 161 LEU A N 1
ATOM 1162 C CA . LEU A 1 161 ? 47.739 -0.871 32.953 1.00 18.61 161 LEU A CA 1
ATOM 1163 C C . LEU A 1 161 ? 46.772 0.293 32.771 1.00 18.01 161 LEU A C 1
ATOM 1164 O O . LEU A 1 161 ? 45.582 0.086 32.579 1.00 18.20 161 LEU A O 1
ATOM 1169 N N . THR A 1 162 ? 47.272 1.519 32.841 1.00 17.20 162 THR A N 1
ATOM 1170 C CA . THR A 1 162 ? 46.389 2.682 32.725 1.00 17.67 162 THR A CA 1
ATOM 1171 C C . THR A 1 162 ? 45.721 2.748 31.351 1.00 17.37 162 THR A C 1
ATOM 1172 O O . THR A 1 162 ? 44.528 3.044 31.209 1.00 17.83 162 THR A O 1
ATOM 1176 N N . LEU A 1 163 ? 46.497 2.446 30.324 1.00 16.23 163 LEU A N 1
ATOM 1177 C CA . LEU A 1 163 ? 45.940 2.453 28.987 1.00 15.50 163 LEU A CA 1
ATOM 1178 C C . LEU A 1 163 ? 45.005 1.246 28.741 1.00 15.61 163 LEU A C 1
ATOM 1179 O O . LEU A 1 163 ? 43.975 1.370 28.077 1.00 15.18 163 LEU A O 1
ATOM 1184 N N . TYR A 1 164 ? 45.360 0.093 29.297 1.00 15.78 164 TYR A N 1
ATOM 1185 C CA . TYR A 1 164 ? 44.527 -1.102 29.208 1.00 16.68 164 TYR A CA 1
ATOM 1186 C C . TYR A 1 164 ? 43.168 -0.812 29.820 1.00 17.53 164 TYR A C 1
ATOM 1187 O O . TYR A 1 164 ? 42.140 -1.171 29.236 1.00 17.51 164 TYR A O 1
ATOM 1196 N N . ASN A 1 165 ? 43.164 -0.148 30.981 1.00 17.96 165 ASN A N 1
ATOM 1197 C CA . ASN A 1 165 ? 41.893 0.200 31.613 1.00 19.67 165 ASN A CA 1
ATOM 1198 C C . ASN A 1 165 ? 41.028 1.088 30.733 1.00 20.04 165 ASN A C 1
ATOM 1199 O O . ASN A 1 165 ? 39.803 0.949 30.734 1.00 21.59 165 ASN A O 1
ATOM 1204 N N . GLU A 1 166 ? 41.654 1.999 29.991 1.00 20.01 166 GLU A N 1
ATOM 1205 C CA . GLU A 1 166 ? 40.939 2.841 29.042 1.00 21.06 166 GLU A CA 1
ATOM 1206 C C . GLU A 1 166 ? 40.338 2.037 27.882 1.00 21.26 166 GLU A C 1
ATOM 1207 O O . GLU A 1 166 ? 39.146 2.160 27.605 1.00 21.88 166 GLU A O 1
ATOM 1213 N N . ILE A 1 167 ? 41.136 1.224 27.188 1.00 20.37 167 ILE A N 1
ATOM 1214 C CA . ILE A 1 167 ? 40.594 0.528 26.015 1.00 21.44 167 ILE A CA 1
ATOM 1215 C C . ILE A 1 167 ? 39.496 -0.484 26.371 1.00 21.62 167 ILE A C 1
ATOM 1216 O O . ILE A 1 167 ? 38.652 -0.818 25.541 1.00 20.67 167 ILE A O 1
ATOM 1221 N N . GLN A 1 168 ? 39.485 -0.962 27.608 1.00 22.16 168 GLN A N 1
ATOM 1222 C CA . GLN A 1 168 ? 38.399 -1.857 28.033 1.00 23.39 168 GLN A CA 1
ATOM 1223 C C . GLN A 1 168 ? 37.028 -1.192 27.932 1.00 23.79 168 GLN A C 1
ATOM 1224 O O . GLN A 1 168 ? 36.005 -1.871 27.853 1.00 24.51 168 GLN A O 1
ATOM 1230 N N . GLU A 1 169 ? 37.008 0.131 27.930 1.00 24.11 169 GLU A N 1
ATOM 1231 C CA . GLU A 1 169 ? 35.743 0.853 27.836 1.00 25.19 169 GLU A CA 1
ATOM 1232 C C . GLU A 1 169 ? 35.369 1.196 26.397 1.00 25.06 169 GLU A C 1
ATOM 1233 O O . GLU A 1 169 ? 34.326 1.816 26.148 1.00 25.51 169 GLU A O 1
ATOM 1239 N N . TRP A 1 170 ? 36.197 0.807 25.433 1.00 24.00 170 TRP A N 1
ATOM 1240 C CA . TRP A 1 170 ? 35.897 1.153 24.054 1.00 23.69 170 TRP A CA 1
ATOM 1241 C C . TRP A 1 170 ? 34.983 0.118 23.447 1.00 23.16 170 TRP A C 1
ATOM 1242 O O . TRP A 1 170 ? 35.017 -1.049 23.831 1.00 23.06 170 TRP A O 1
ATOM 1253 N N . PRO A 1 171 ? 34.202 0.531 22.457 1.00 23.77 171 PRO A N 1
ATOM 1254 C CA . PRO A 1 171 ? 33.403 -0.426 21.719 1.00 24.08 171 PRO A CA 1
ATOM 1255 C C . PRO A 1 171 ? 34.365 -1.386 21.045 1.00 23.57 171 PRO A C 1
ATOM 1256 O O . PRO A 1 171 ? 35.485 -1.002 20.685 1.00 23.73 171 PRO A O 1
ATOM 1260 N N . HIS A 1 172 ? 33.937 -2.623 20.899 1.00 22.39 172 HIS A N 1
ATOM 1261 C CA . HIS A 1 172 ? 34.748 -3.647 20.236 1.00 20.67 172 HIS A CA 1
ATOM 1262 C C . HIS A 1 172 ? 35.695 -4.355 21.179 1.00 20.01 172 HIS A C 1
ATOM 1263 O O . HIS A 1 172 ? 36.222 -5.400 20.811 1.00 19.51 172 HIS A O 1
ATOM 1270 N N . TRP A 1 173 ? 35.924 -3.831 22.383 1.00 19.46 173 TRP A N 1
ATOM 1271 C CA . TRP A 1 173 ? 36.792 -4.565 23.306 1.00 19.37 173 TRP A CA 1
ATOM 1272 C C . TRP A 1 173 ? 36.278 -5.980 23.577 1.00 20.19 173 TRP A C 1
ATOM 1273 O O . TRP A 1 173 ? 35.089 -6.176 23.880 1.00 20.38 173 TRP A O 1
ATOM 1284 N N . LEU A 1 174 ? 37.180 -6.952 23.462 1.00 19.20 174 LEU A N 1
ATOM 1285 C CA . LEU A 1 174 ? 36.905 -8.362 23.676 1.00 20.32 174 LEU A CA 1
ATOM 1286 C C . LEU A 1 174 ? 37.597 -8.839 24.944 1.00 21.19 174 LEU A C 1
ATOM 1287 O O . LEU A 1 174 ? 38.824 -8.795 25.054 1.00 20.59 174 LEU A O 1
ATOM 1292 N N . SER A 1 175 ? 36.806 -9.308 25.908 1.00 22.50 175 SER A N 1
ATOM 1293 C CA . SER A 1 175 ? 37.340 -9.680 27.213 1.00 23.57 175 SER A CA 1
ATOM 1294 C C . SER A 1 175 ? 38.066 -11.019 27.245 1.00 23.84 175 SER A C 1
ATOM 1295 O O . SER A 1 175 ? 38.934 -11.220 28.079 1.00 24.18 175 SER A O 1
ATOM 1298 N N . ASN A 1 176 ? 37.735 -11.930 26.339 1.00 24.33 176 ASN A N 1
ATOM 1299 C CA . ASN A 1 176 ? 38.260 -13.288 26.423 1.00 24.55 176 ASN A CA 1
ATOM 1300 C C . ASN A 1 176 ? 38.872 -13.835 25.137 1.00 24.02 176 ASN A C 1
ATOM 1301 O O . ASN A 1 176 ? 38.438 -14.871 24.634 1.00 24.55 176 ASN A O 1
ATOM 1306 N N . PRO A 1 177 ? 39.898 -13.180 24.598 1.00 23.46 177 PRO A N 1
ATOM 1307 C CA . PRO A 1 177 ? 40.468 -13.635 23.332 1.00 23.30 177 PRO A CA 1
ATOM 1308 C C . PRO A 1 177 ? 41.222 -14.935 23.526 1.00 23.89 177 PRO A C 1
ATOM 1309 O O . PRO A 1 177 ? 41.765 -15.179 24.609 1.00 23.02 177 PRO A O 1
ATOM 1313 N N . HIS A 1 178 ? 41.287 -15.744 22.474 1.00 24.99 178 HIS A N 1
ATOM 1314 C CA . HIS A 1 178 ? 42.032 -16.998 22.520 1.00 26.86 178 HIS A CA 1
ATOM 1315 C C . HIS A 1 178 ? 43.534 -16.761 22.404 1.00 27.95 178 HIS A C 1
ATOM 1316 O O . HIS A 1 178 ? 43.987 -15.757 21.847 1.00 26.78 178 HIS A O 1
ATOM 1323 N N . HIS A 1 179 ? 44.311 -17.690 22.936 1.00 28.86 179 HIS A N 1
ATOM 1324 C CA . HIS A 1 179 ? 45.734 -17.690 22.652 1.00 31.08 179 HIS A CA 1
ATOM 1325 C C . HIS A 1 179 ? 46.272 -19.105 22.596 1.00 31.38 179 HIS A C 1
ATOM 1326 O O . HIS A 1 179 ? 45.819 -19.977 23.350 1.00 32.53 179 HIS A O 1
ATOM 1333 N N . HIS A 1 180 ? 47.230 -19.330 21.699 1.00 31.99 180 HIS A N 1
ATOM 1334 C CA . HIS A 1 180 ? 47.779 -20.663 21.477 1.00 32.39 180 HIS A CA 1
ATOM 1335 C C . HIS A 1 180 ? 49.144 -20.829 22.108 1.00 32.53 180 HIS A C 1
ATOM 1336 O O . HIS A 1 180 ? 49.874 -19.860 22.325 1.00 31.23 180 HIS A O 1
ATOM 1343 N N . HIS A 1 181 ? 49.490 -22.083 22.381 1.00 33.28 181 HIS A N 1
ATOM 1344 C CA . HIS A 1 181 ? 50.825 -22.422 22.836 1.00 33.96 181 HIS A CA 1
ATOM 1345 C C . HIS A 1 181 ? 51.816 -22.320 21.675 1.00 34.28 181 HIS A C 1
ATOM 1346 O O . HIS A 1 181 ? 51.555 -22.814 20.577 1.00 34.04 181 HIS A O 1
ATOM 1353 N N . HIS A 1 182 ? 52.947 -21.675 21.937 1.00 35.05 182 HIS A N 1
ATOM 1354 C CA . HIS A 1 182 ? 54.058 -21.602 20.990 1.00 35.75 182 HIS A CA 1
ATOM 1355 C C . HIS A 1 182 ? 54.519 -23.003 20.607 1.00 36.27 182 HIS A C 1
ATOM 1356 O O . HIS A 1 182 ? 55.100 -23.198 19.534 1.00 36.21 182 HIS A O 1
ATOM 1363 N N . HIS A 1 183 ? 54.274 -23.964 21.503 1.00 36.86 183 HIS A N 1
ATOM 1364 C CA . HIS A 1 183 ? 54.765 -25.340 21.351 1.00 37.01 183 HIS A CA 1
ATOM 1365 C C . HIS A 1 183 ? 53.721 -26.419 21.651 0.50 36.97 183 HIS A C 1
ATOM 1366 O O . HIS A 1 183 ? 52.574 -26.141 22.001 0.50 36.67 183 HIS A O 1
ATOM 1374 N N . CYS B 1 11 ? 28.615 -9.722 -4.142 1.00 32.50 11 CYS B N 1
ATOM 1375 C CA . CYS B 1 11 ? 27.504 -8.869 -4.654 1.00 31.78 11 CYS B CA 1
ATOM 1376 C C . CYS B 1 11 ? 26.218 -9.661 -4.764 1.00 30.67 11 CYS B C 1
ATOM 1377 O O . CYS B 1 11 ? 26.202 -10.761 -5.308 1.00 30.87 11 CYS B O 1
ATOM 1380 N N . PRO B 1 12 ? 25.127 -9.109 -4.252 1.00 29.34 12 PRO B N 1
ATOM 1381 C CA . PRO B 1 12 ? 23.836 -9.768 -4.389 1.00 28.31 12 PRO B CA 1
ATOM 1382 C C . PRO B 1 12 ? 23.415 -9.684 -5.854 1.00 27.27 12 PRO B C 1
ATOM 1383 O O . PRO B 1 12 ? 23.788 -8.733 -6.538 1.00 26.84 12 PRO B O 1
ATOM 1387 N N . THR B 1 13 ? 22.695 -10.690 -6.349 1.00 26.21 13 THR B N 1
ATOM 1388 C CA . THR B 1 13 ? 22.190 -10.644 -7.717 1.00 26.17 13 THR B CA 1
ATOM 1389 C C . THR B 1 13 ? 20.854 -9.917 -7.766 1.00 24.84 13 THR B C 1
ATOM 1390 O O . THR B 1 13 ? 19.833 -10.458 -7.340 1.00 25.75 13 THR B O 1
ATOM 1394 N N . ILE B 1 14 ? 20.844 -8.721 -8.333 1.00 22.18 14 ILE B N 1
ATOM 1395 C CA . ILE B 1 14 ? 19.645 -7.902 -8.267 1.00 19.81 14 ILE B CA 1
ATOM 1396 C C . ILE B 1 14 ? 18.587 -8.397 -9.254 1.00 18.73 14 ILE B C 1
ATOM 1397 O O . ILE B 1 14 ? 18.890 -8.694 -10.398 1.00 18.46 14 ILE B O 1
ATOM 1402 N N . LYS B 1 15 ? 17.347 -8.531 -8.791 1.00 15.83 15 LYS B N 1
ATOM 1403 C CA . LYS B 1 15 ? 16.230 -8.904 -9.663 1.00 15.65 15 LYS B CA 1
ATOM 1404 C C . LYS B 1 15 ? 15.749 -7.651 -10.366 1.00 14.95 15 LYS B C 1
ATOM 1405 O O . LYS B 1 15 ? 15.093 -6.789 -9.754 1.00 13.90 15 LYS B O 1
ATOM 1411 N N . LEU B 1 16 ? 16.100 -7.543 -11.643 1.00 13.85 16 LEU B N 1
ATOM 1412 C CA . LEU B 1 16 ? 15.785 -6.357 -12.423 1.00 13.87 16 LEU B CA 1
ATOM 1413 C C . LEU B 1 16 ? 14.298 -6.232 -12.679 1.00 14.08 16 LEU B C 1
ATOM 1414 O O . LEU B 1 16 ? 13.540 -7.206 -12.595 1.00 13.48 16 LEU B O 1
ATOM 1419 N N . LYS B 1 17 ? 13.888 -5.023 -13.048 1.00 13.65 17 LYS B N 1
ATOM 1420 C CA . LYS B 1 17 ? 12.472 -4.710 -13.266 1.00 15.03 17 LYS B CA 1
ATOM 1421 C C . LYS B 1 17 ? 11.754 -5.774 -14.122 1.00 16.07 17 LYS B C 1
ATOM 1422 O O . LYS B 1 17 ? 10.676 -6.237 -13.772 1.00 17.08 17 LYS B O 1
ATOM 1428 N N . ARG B 1 18 ? 12.380 -6.192 -15.216 1.00 16.56 18 ARG B N 1
ATOM 1429 C CA . ARG B 1 18 ? 11.770 -7.183 -16.109 1.00 18.55 18 ARG B CA 1
ATOM 1430 C C . ARG B 1 18 ? 11.606 -8.543 -15.436 1.00 17.08 18 ARG B C 1
ATOM 1431 O O . ARG B 1 18 ? 10.616 -9.251 -15.670 1.00 17.42 18 ARG B O 1
ATOM 1439 N N . GLN B 1 19 ? 12.547 -8.907 -14.576 1.00 15.81 19 GLN B N 1
ATOM 1440 C CA . GLN B 1 19 ? 12.423 -10.172 -13.864 1.00 15.41 19 GLN B CA 1
ATOM 1441 C C . GLN B 1 19 ? 11.245 -10.265 -12.910 1.00 14.52 19 GLN B C 1
ATOM 1442 O O . GLN B 1 19 ? 10.775 -11.360 -12.633 1.00 14.17 19 GLN B O 1
ATOM 1448 N N . TRP B 1 20 ? 10.783 -9.126 -12.379 1.00 12.85 20 TRP B N 1
ATOM 1449 C CA . TRP B 1 20 ? 9.569 -9.157 -11.567 1.00 12.50 20 TRP B CA 1
ATOM 1450 C C . TRP B 1 20 ? 8.338 -8.644 -12.279 1.00 12.25 20 TRP B C 1
ATOM 1451 O O . TRP B 1 20 ? 7.272 -8.490 -11.672 1.00 12.75 20 TRP B O 1
ATOM 1462 N N . GLY B 1 21 ? 8.457 -8.425 -13.583 1.00 13.25 21 GLY B N 1
ATOM 1463 C CA . GLY B 1 21 ? 7.308 -7.973 -14.354 1.00 14.12 21 GLY B CA 1
ATOM 1464 C C . GLY B 1 21 ? 6.975 -6.501 -14.186 1.00 14.66 21 GLY B C 1
ATOM 1465 O O . GLY B 1 21 ? 5.833 -6.088 -14.403 1.00 15.44 21 GLY B O 1
ATOM 1466 N N . GLY B 1 22 ? 7.959 -5.696 -13.821 1.00 13.92 22 GLY B N 1
ATOM 1467 C CA . GLY B 1 22 ? 7.688 -4.261 -13.611 1.00 14.69 22 GLY B CA 1
ATOM 1468 C C . GLY B 1 22 ? 7.651 -3.486 -14.908 1.00 15.36 22 GLY B C 1
ATOM 1469 O O . GLY B 1 22 ? 8.224 -3.923 -15.916 1.00 16.64 22 GLY B O 1
ATOM 1470 N N . LYS B 1 23 ? 6.990 -2.332 -14.881 1.00 14.66 23 LYS B N 1
ATOM 1471 C CA . LYS B 1 23 ? 6.875 -1.472 -16.044 1.00 14.80 23 LYS B CA 1
ATOM 1472 C C . LYS B 1 23 ? 8.002 -0.456 -16.052 1.00 14.92 23 LYS B C 1
ATOM 1473 O O . LYS B 1 23 ? 8.618 -0.195 -15.018 1.00 14.17 23 LYS B O 1
ATOM 1479 N N . PRO B 1 24 ? 8.296 0.124 -17.211 1.00 15.11 24 PRO B N 1
ATOM 1480 C CA . PRO B 1 24 ? 9.330 1.159 -17.288 1.00 14.77 24 PRO B CA 1
ATOM 1481 C C . PRO B 1 24 ? 8.975 2.422 -16.482 1.00 13.58 24 PRO B C 1
ATOM 1482 O O . PRO B 1 24 ? 7.813 2.695 -16.209 1.00 13.50 24 PRO B O 1
ATOM 1486 N N . SER B 1 25 ? 10.001 3.156 -16.091 1.00 13.67 25 SER B N 1
ATOM 1487 C CA . SER B 1 25 ? 9.814 4.493 -15.538 1.00 13.78 25 SER B CA 1
ATOM 1488 C C . SER B 1 25 ? 9.043 5.374 -16.497 1.00 14.54 25 SER B C 1
ATOM 1489 O O . SER B 1 25 ? 9.175 5.234 -17.719 1.00 15.71 25 SER B O 1
ATOM 1492 N N . LEU B 1 26 ? 8.270 6.302 -15.942 1.00 14.57 26 LEU B N 1
ATOM 1493 C CA . LEU B 1 26 ? 7.591 7.295 -16.761 1.00 15.37 26 LEU B CA 1
ATOM 1494 C C . LEU B 1 26 ? 8.511 8.485 -17.055 1.00 15.88 26 LEU B C 1
ATOM 1495 O O . LEU B 1 26 ? 8.115 9.423 -17.758 1.00 17.49 26 LEU B O 1
ATOM 1500 N N . GLY B 1 27 ? 9.725 8.463 -16.514 1.00 15.35 27 GLY B N 1
ATOM 1501 C CA . GLY B 1 27 ? 10.677 9.556 -16.758 1.00 15.71 27 GLY B CA 1
ATOM 1502 C C . GLY B 1 27 ? 11.923 9.444 -15.909 1.00 15.13 27 GLY B C 1
ATOM 1503 O O . GLY B 1 27 ? 11.865 9.444 -14.684 1.00 16.49 27 GLY B O 1
ATOM 1504 N N . LEU B 1 28 ? 13.060 9.357 -16.579 1.00 14.34 28 LEU B N 1
ATOM 1505 C CA . LEU B 1 28 ? 14.308 9.071 -15.906 1.00 13.26 28 LEU B CA 1
ATOM 1506 C C . LEU B 1 28 ? 15.004 10.355 -15.542 1.00 13.85 28 LEU B C 1
ATOM 1507 O O . LEU B 1 28 ? 15.194 11.215 -16.398 1.00 15.41 28 LEU B O 1
ATOM 1512 N N . HIS B 1 29 ? 15.412 10.469 -14.277 1.00 12.45 29 HIS B N 1
ATOM 1513 C CA . HIS B 1 29 ? 16.228 11.594 -13.811 1.00 12.17 29 HIS B CA 1
ATOM 1514 C C . HIS B 1 29 ? 17.477 11.048 -13.174 1.00 13.13 29 HIS B C 1
ATOM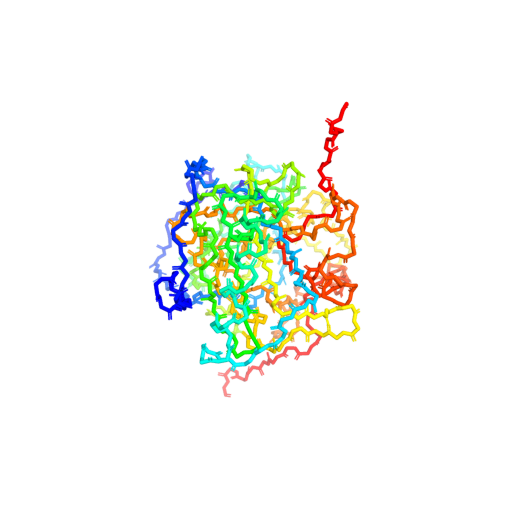 1515 O O . HIS B 1 29 ? 17.412 10.264 -12.225 1.00 14.51 29 HIS B O 1
ATOM 1522 N N . TYR B 1 30 ? 18.630 11.411 -13.716 1.00 14.13 30 TYR B N 1
ATOM 1523 C CA . TYR B 1 30 ? 19.868 10.762 -13.310 1.00 15.19 30 TYR B CA 1
ATOM 1524 C C . TYR B 1 30 ? 20.490 11.471 -12.133 1.00 14.71 30 TYR B C 1
ATOM 1525 O O . TYR B 1 30 ? 20.371 12.688 -12.000 1.00 15.99 30 TYR B O 1
ATOM 1534 N N . GLN B 1 31 ? 21.131 10.705 -11.259 1.00 13.74 31 GLN B N 1
ATOM 1535 C CA . GLN B 1 31 ? 21.832 11.259 -10.117 1.00 13.68 31 GLN B CA 1
ATOM 1536 C C . GLN B 1 31 ? 23.296 11.427 -10.453 1.00 14.32 31 GLN B C 1
ATOM 1537 O O . GLN B 1 31 ? 23.798 10.805 -11.411 1.00 15.76 31 GLN B O 1
ATOM 1543 N N . VAL B 1 32 ? 23.972 12.265 -9.672 1.00 15.41 32 VAL B N 1
ATOM 1544 C CA . VAL B 1 32 ? 25.434 12.384 -9.733 1.00 17.06 32 VAL B CA 1
ATOM 1545 C C . VAL B 1 32 ? 26.087 11.325 -8.842 1.00 17.70 32 VAL B C 1
ATOM 1546 O O . VAL B 1 32 ? 25.870 11.305 -7.622 1.00 18.08 32 VAL B O 1
ATOM 1550 N N . ARG B 1 33 ? 26.913 10.480 -9.446 1.00 18.40 33 ARG B N 1
ATOM 1551 C CA . ARG B 1 33 ? 27.620 9.443 -8.697 1.00 19.55 33 ARG B CA 1
ATOM 1552 C C . ARG B 1 33 ? 29.018 9.953 -8.338 1.00 19.24 33 ARG B C 1
ATOM 1553 O O . ARG B 1 33 ? 29.594 10.761 -9.066 1.00 19.36 33 ARG B O 1
ATOM 1561 N N . PRO B 1 34 ? 29.578 9.501 -7.221 1.00 18.55 34 PRO B N 1
ATOM 1562 C CA . PRO B 1 34 ? 28.941 8.543 -6.306 1.00 17.48 34 PRO B CA 1
ATOM 1563 C C . PRO B 1 34 ? 27.913 9.184 -5.375 1.00 16.28 34 PRO B C 1
ATOM 1564 O O . PRO B 1 34 ? 28.019 10.364 -5.045 1.00 16.16 34 PRO B O 1
ATOM 1568 N N . ILE B 1 35 ? 26.932 8.394 -4.953 1.00 14.39 35 ILE B N 1
ATOM 1569 C CA . ILE B 1 35 ? 25.889 8.870 -4.040 1.00 13.01 35 ILE B CA 1
ATOM 1570 C C . ILE B 1 35 ? 26.413 8.815 -2.607 1.00 13.01 35 ILE B C 1
ATOM 1571 O O . ILE B 1 35 ? 27.058 7.808 -2.223 1.00 12.64 35 ILE B O 1
ATOM 1576 N N . ARG B 1 36 ? 26.138 9.854 -1.827 1.00 13.22 36 ARG B N 1
ATOM 1577 C CA . ARG B 1 36 ? 26.715 10.031 -0.491 1.00 13.38 36 ARG B CA 1
ATOM 1578 C C . ARG B 1 36 ? 25.769 9.743 0.664 1.00 13.13 36 ARG B C 1
ATOM 1579 O O . ARG B 1 36 ? 26.174 9.823 1.831 1.00 13.40 36 ARG B O 1
ATOM 1587 N N . TYR B 1 37 ? 24.517 9.388 0.342 1.00 12.43 37 TYR B N 1
ATOM 1588 C CA . TYR B 1 37 ? 23.526 9.097 1.357 1.00 11.47 37 TYR B CA 1
ATOM 1589 C C . TYR B 1 37 ? 22.722 7.858 0.985 1.00 10.92 37 TYR B C 1
ATOM 1590 O O . TYR B 1 37 ? 22.354 7.677 -0.172 1.00 11.26 37 TYR B O 1
ATOM 1599 N N . VAL B 1 38 ? 22.433 7.024 1.981 1.00 10.00 38 VAL B N 1
ATOM 1600 C CA . VAL B 1 38 ? 21.544 5.859 1.828 1.00 10.61 38 VAL B CA 1
ATOM 1601 C C . VAL B 1 38 ? 20.448 6.034 2.865 1.00 10.58 38 VAL B C 1
ATOM 1602 O O . VAL B 1 38 ? 20.732 6.312 4.010 1.00 11.36 38 VAL B O 1
ATOM 1606 N N . VAL B 1 39 ? 19.190 5.956 2.423 1.00 10.26 39 VAL B N 1
ATOM 1607 C CA . VAL B 1 39 ? 18.057 6.126 3.331 1.00 9.38 39 VAL B CA 1
ATOM 1608 C C . VAL B 1 39 ? 17.338 4.798 3.493 1.00 9.70 39 VAL B C 1
ATOM 1609 O O . VAL B 1 39 ? 16.964 4.171 2.493 1.00 10.46 39 VAL B O 1
ATOM 1613 N N . ILE B 1 40 ? 17.157 4.359 4.732 1.00 9.28 40 ILE B N 1
ATOM 1614 C CA . ILE B 1 40 ? 16.514 3.070 4.979 1.00 9.42 40 ILE B CA 1
ATOM 1615 C C . ILE B 1 40 ? 15.029 3.288 5.314 1.00 9.64 40 ILE B C 1
ATOM 1616 O O . ILE B 1 40 ? 14.674 4.165 6.099 1.00 10.10 40 ILE B O 1
ATOM 1621 N N . HIS B 1 41 ? 14.184 2.490 4.667 1.00 9.49 41 HIS B N 1
ATOM 1622 C CA . HIS B 1 41 ? 12.733 2.549 4.810 1.00 8.92 41 HIS B CA 1
ATOM 1623 C C . HIS B 1 41 ? 12.183 1.144 5.028 1.00 9.15 41 HIS B C 1
ATOM 1624 O O . HIS B 1 41 ? 12.882 0.161 4.808 1.00 8.33 41 HIS B O 1
ATOM 1631 N N . HIS B 1 42 ? 10.930 1.064 5.467 1.00 8.41 42 HIS B N 1
ATOM 1632 C CA . HIS B 1 42 ? 10.134 -0.161 5.320 1.00 9.36 42 HIS B CA 1
ATOM 1633 C C . HIS B 1 42 ? 8.899 0.160 4.514 1.00 9.67 42 HIS B C 1
ATOM 1634 O O . HIS B 1 42 ? 8.485 1.334 4.423 1.00 11.23 42 HIS B O 1
ATOM 1641 N N . THR B 1 43 ? 8.312 -0.862 3.891 1.00 9.02 43 THR B N 1
ATOM 1642 C CA . THR B 1 43 ? 7.153 -0.612 3.033 1.00 10.28 43 THR B CA 1
ATOM 1643 C C . THR B 1 43 ? 5.823 -0.618 3.768 1.00 10.58 43 THR B C 1
ATOM 1644 O O . THR B 1 43 ? 4.839 -0.101 3.216 1.00 11.52 43 THR B O 1
ATOM 1648 N N . VAL B 1 44 ? 5.803 -1.193 4.974 1.00 10.02 44 VAL B N 1
ATOM 1649 C CA . VAL B 1 44 ? 4.577 -1.428 5.783 1.00 10.52 44 VAL B CA 1
ATOM 1650 C C . VAL B 1 44 ? 3.688 -2.513 5.184 1.00 11.15 44 VAL B C 1
ATOM 1651 O O . VAL B 1 44 ? 3.453 -3.542 5.820 1.00 11.96 44 VAL B O 1
ATOM 1655 N N . THR B 1 45 ? 3.205 -2.289 3.972 1.00 12.35 45 THR B N 1
ATOM 1656 C CA . THR B 1 45 ? 2.410 -3.281 3.253 1.00 14.48 45 THR B CA 1
ATOM 1657 C C . THR B 1 45 ? 3.317 -4.150 2.363 1.00 16.33 45 THR B C 1
ATOM 1658 O O . THR B 1 45 ? 4.420 -3.761 2.035 1.00 17.58 45 THR B O 1
ATOM 1662 N N . GLY B 1 46 ? 2.861 -5.352 2.019 1.00 17.58 46 GLY B N 1
ATOM 1663 C CA . GLY B 1 46 ? 3.538 -6.159 1.001 1.00 18.14 46 GLY B CA 1
ATOM 1664 C C . GLY B 1 46 ? 4.426 -7.324 1.427 1.00 19.51 46 GLY B C 1
ATOM 1665 O O . GLY B 1 46 ? 5.095 -7.909 0.582 1.00 19.40 46 GLY B O 1
ATOM 1666 N N . GLU B 1 47 ? 4.464 -7.702 2.702 1.00 20.24 47 GLU B N 1
ATOM 1667 C CA . GLU B 1 47 ? 5.388 -8.791 3.074 1.00 21.83 47 GLU B CA 1
ATOM 1668 C C . GLU B 1 47 ? 5.240 -10.013 2.147 1.00 21.91 47 GLU B C 1
ATOM 1669 O O . GLU B 1 47 ? 4.133 -10.407 1.802 1.00 22.90 47 GLU B O 1
ATOM 1675 N N . CYS B 1 48 ? 6.363 -10.588 1.738 1.00 22.00 48 CYS B N 1
ATOM 1676 C CA . CYS B 1 48 ? 6.342 -11.647 0.738 1.00 22.37 48 CYS B CA 1
ATOM 1677 C C . CYS B 1 48 ? 7.663 -12.404 0.780 1.00 22.30 48 CYS B C 1
ATOM 1678 O O . CYS B 1 48 ? 8.694 -11.860 1.178 1.00 23.47 48 CYS B O 1
ATOM 1681 N N . SER B 1 49 ? 7.635 -13.662 0.362 1.00 23.97 49 SER B N 1
ATOM 1682 C CA . SER B 1 49 ? 8.846 -14.482 0.363 1.00 23.40 49 SER B CA 1
ATOM 1683 C C . SER B 1 49 ? 9.073 -15.011 -1.051 1.00 22.19 49 SER B C 1
ATOM 1684 O O . SER B 1 49 ? 8.255 -15.764 -1.586 1.00 24.17 49 SER B O 1
ATOM 1689 N N . GLY B 1 50 ? 10.168 -14.583 -1.654 1.00 20.79 50 GLY B N 1
ATOM 1690 C CA . GLY B 1 50 ? 10.557 -15.101 -2.952 1.00 18.57 50 GLY B CA 1
ATOM 1691 C C . GLY B 1 50 ? 9.932 -14.358 -4.113 1.00 17.09 50 GLY B C 1
ATOM 1692 O O . GLY B 1 50 ? 8.837 -13.760 -4.004 1.00 15.33 50 GLY B O 1
ATOM 1693 N N . LEU B 1 51 ? 10.635 -14.401 -5.239 1.00 16.42 51 LEU B N 1
ATOM 1694 C CA . LEU B 1 51 ? 10.191 -13.724 -6.448 1.00 16.36 51 LEU B CA 1
ATOM 1695 C C . LEU B 1 51 ? 8.759 -14.082 -6.873 1.00 16.35 51 LEU B C 1
ATOM 1696 O O . LEU B 1 51 ? 7.973 -13.211 -7.234 1.00 15.10 51 LEU B O 1
ATOM 1703 N N . LEU B 1 52 ? 8.397 -15.361 -6.835 1.00 16.38 52 LEU B N 1
ATOM 1704 C CA . LEU B 1 52 ? 7.081 -15.742 -7.316 1.00 19.15 52 LEU B CA 1
ATOM 1705 C C . LEU B 1 52 ? 5.980 -14.953 -6.632 1.00 19.42 52 LEU B C 1
ATOM 1706 O O . LEU B 1 52 ? 5.035 -14.483 -7.285 1.00 21.69 52 LEU B O 1
ATOM 1711 N N . LYS B 1 53 ? 6.078 -14.810 -5.314 1.00 19.28 53 LYS B N 1
ATOM 1712 C CA . LYS B 1 53 ? 5.030 -14.106 -4.582 1.00 19.78 53 LYS B CA 1
ATOM 1713 C C . LYS B 1 53 ? 5.249 -12.593 -4.570 1.00 18.29 53 LYS B C 1
ATOM 1714 O O . LYS B 1 53 ? 4.292 -11.806 -4.634 1.00 18.87 53 LYS B O 1
ATOM 1720 N N . CYS B 1 54 ? 6.505 -12.184 -4.478 1.00 16.22 54 CYS B N 1
ATOM 1721 C CA . CYS B 1 54 ? 6.789 -10.757 -4.386 1.00 14.89 54 CYS B CA 1
ATOM 1722 C C . CYS B 1 54 ? 6.488 -10.014 -5.678 1.00 14.33 54 CYS B C 1
ATOM 1723 O O . CYS B 1 54 ? 6.212 -8.816 -5.658 1.00 14.01 54 CYS B O 1
ATOM 1727 N N . ALA B 1 55 ? 6.529 -10.699 -6.807 1.00 14.12 55 ALA B N 1
ATOM 1728 C CA . ALA B 1 55 ? 6.325 -9.986 -8.066 1.00 13.71 55 ALA B CA 1
ATOM 1729 C C . ALA B 1 55 ? 4.997 -9.244 -8.134 1.00 14.39 55 ALA B C 1
ATOM 1730 O O . ALA B 1 55 ? 4.976 -8.085 -8.540 1.00 14.22 55 ALA B O 1
ATOM 1732 N N . GLU B 1 56 ? 3.905 -9.917 -7.794 1.00 15.30 56 GLU B N 1
ATOM 1733 C CA . GLU B 1 56 ? 2.587 -9.291 -7.899 1.00 16.42 56 GLU B CA 1
ATOM 1734 C C . GLU B 1 56 ? 2.492 -8.109 -6.955 1.00 16.33 56 GLU B C 1
ATOM 1735 O O . GLU B 1 56 ? 1.931 -7.073 -7.312 1.00 16.61 56 GLU B O 1
ATOM 1741 N N . ILE B 1 57 ? 3.068 -8.267 -5.769 1.00 15.11 57 ILE B N 1
ATOM 1742 C CA . ILE B 1 57 ? 3.080 -7.188 -4.784 1.00 15.17 57 ILE B CA 1
ATOM 1743 C C . ILE B 1 57 ? 3.843 -5.992 -5.313 1.00 13.52 57 ILE B C 1
ATOM 1744 O O . ILE B 1 57 ? 3.391 -4.843 -5.188 1.00 13.95 57 ILE B O 1
ATOM 1749 N N . LEU B 1 58 ? 4.990 -6.239 -5.941 1.00 12.29 58 LEU B N 1
ATOM 1750 C CA . LEU B 1 58 ? 5.768 -5.123 -6.483 1.00 11.42 58 LEU B CA 1
ATOM 1751 C C . LEU B 1 58 ? 5.063 -4.480 -7.679 1.00 11.81 58 LEU B C 1
ATOM 1752 O O . LEU B 1 58 ? 5.120 -3.268 -7.861 1.00 11.43 58 LEU B O 1
ATOM 1757 N N . GLN B 1 59 ? 4.423 -5.290 -8.518 1.00 11.44 59 GLN B N 1
ATOM 1758 C CA . GLN B 1 59 ? 3.697 -4.740 -9.673 1.00 12.38 59 GLN B CA 1
ATOM 1759 C C . GLN B 1 59 ? 2.610 -3.784 -9.212 1.00 11.44 59 GLN B C 1
ATOM 1760 O O . GLN B 1 59 ? 2.422 -2.710 -9.775 1.00 11.63 59 GLN B O 1
ATOM 1766 N N . ASN B 1 60 ? 1.894 -4.175 -8.179 1.00 12.28 60 ASN B N 1
ATOM 1767 C CA . ASN B 1 60 ? 0.819 -3.337 -7.681 1.00 11.62 60 ASN B CA 1
ATOM 1768 C C . ASN B 1 60 ? 1.303 -2.177 -6.850 1.00 12.16 60 ASN B C 1
ATOM 1769 O O . ASN B 1 60 ? 0.723 -1.095 -6.925 1.00 11.55 60 ASN B O 1
ATOM 1774 N N . MET B 1 61 ? 2.405 -2.357 -6.125 1.00 11.44 61 MET B N 1
ATOM 1775 C CA . MET B 1 61 ? 3.011 -1.197 -5.461 1.00 12.02 61 MET B CA 1
ATOM 1776 C C . MET B 1 61 ? 3.484 -0.177 -6.498 1.00 10.37 61 MET B C 1
ATOM 1777 O O . MET B 1 61 ? 3.264 1.033 -6.352 1.00 10.31 61 MET B O 1
ATOM 1782 N N . GLN B 1 62 ? 4.112 -0.651 -7.568 1.00 10.19 62 GLN B N 1
ATOM 1783 C CA . GLN B 1 62 ? 4.500 0.237 -8.652 1.00 9.81 62 GLN B CA 1
ATOM 1784 C C . GLN B 1 62 ? 3.294 0.974 -9.290 1.00 9.88 62 GLN B C 1
ATOM 1785 O O . GLN B 1 62 ? 3.399 2.165 -9.600 1.00 10.50 62 GLN B O 1
ATOM 1791 N N . ALA B 1 63 ? 2.174 0.268 -9.452 1.00 10.30 63 ALA B N 1
ATOM 1792 C CA . ALA B 1 63 ? 0.953 0.861 -9.999 1.00 10.93 63 ALA B CA 1
ATOM 1793 C C . ALA B 1 63 ? 0.433 1.960 -9.077 1.00 11.13 63 ALA B C 1
ATOM 1794 O O . ALA B 1 63 ? 0.043 3.050 -9.538 1.00 11.90 63 ALA B O 1
ATOM 1796 N N . TYR B 1 64 ? 0.433 1.699 -7.783 1.00 11.23 64 TYR B N 1
ATOM 1797 C CA . TYR B 1 64 ? 0.013 2.709 -6.836 1.00 11.62 64 TYR B CA 1
ATOM 1798 C C . TYR B 1 64 ? 0.940 3.934 -6.900 1.00 11.30 64 TYR B C 1
ATOM 1799 O O . TYR B 1 64 ? 0.499 5.074 -6.930 1.00 11.12 64 TYR B O 1
ATOM 1808 N N . HIS B 1 65 ? 2.244 3.703 -6.907 1.00 10.05 65 HIS B N 1
ATOM 1809 C CA . HIS B 1 65 ? 3.179 4.836 -6.935 1.00 10.92 65 HIS B CA 1
ATOM 1810 C C . HIS B 1 65 ? 3.092 5.632 -8.229 1.00 11.39 65 HIS B C 1
ATOM 1811 O O . HIS B 1 65 ? 3.079 6.870 -8.199 1.00 12.74 65 HIS B O 1
ATOM 1818 N N . GLN B 1 66 ? 2.994 4.952 -9.365 1.00 11.77 66 GLN B N 1
ATOM 1819 C CA . GLN B 1 66 ? 2.958 5.675 -10.633 1.00 12.65 66 GLN B CA 1
ATOM 1820 C C . GLN B 1 66 ? 1.602 6.318 -10.902 1.00 14.00 66 GLN B C 1
ATOM 1821 O O . GLN B 1 66 ? 1.542 7.458 -11.354 1.00 15.37 66 GLN B O 1
ATOM 1827 N N . ASN B 1 67 ? 0.516 5.621 -10.564 1.00 14.38 67 ASN B N 1
ATOM 1828 C CA . ASN B 1 67 ? -0.801 6.082 -11.011 1.00 15.63 67 ASN B CA 1
ATOM 1829 C C . ASN B 1 67 ? -1.609 6.782 -9.958 1.00 16.15 67 ASN B C 1
ATOM 1830 O O . ASN B 1 67 ? -2.573 7.499 -10.280 1.00 17.05 67 ASN B O 1
ATOM 1835 N N . GLU B 1 68 ? -1.240 6.605 -8.697 1.00 15.10 68 GLU B N 1
ATOM 1836 C CA . GLU B 1 68 ? -1.934 7.332 -7.647 1.00 15.36 68 GLU B CA 1
ATOM 1837 C C . GLU B 1 68 ? -1.096 8.386 -6.956 1.00 15.62 68 GLU B C 1
ATOM 1838 O O . GLU B 1 68 ? -1.607 9.448 -6.565 1.00 16.81 68 GLU B O 1
ATOM 1844 N N . LEU B 1 69 ? 0.183 8.097 -6.772 1.00 13.93 69 LEU B N 1
ATOM 1845 C CA . LEU B 1 69 ? 1.049 9.047 -6.080 1.00 13.83 69 LEU B CA 1
ATOM 1846 C C . LEU B 1 69 ? 1.781 9.947 -7.066 1.00 13.53 69 LEU B C 1
ATOM 1847 O O . LEU B 1 69 ? 2.471 10.873 -6.658 1.00 14.12 69 LEU B O 1
ATOM 1852 N N . ASP B 1 70 ? 1.639 9.658 -8.358 1.00 14.61 70 ASP B N 1
ATOM 1853 C CA . ASP B 1 70 ? 2.158 10.483 -9.459 1.00 14.15 70 ASP B CA 1
ATOM 1854 C C . ASP B 1 70 ? 3.683 10.516 -9.496 1.00 14.91 70 ASP B C 1
ATOM 1855 O O . ASP B 1 70 ? 4.291 11.525 -9.868 1.00 15.43 70 ASP B O 1
ATOM 1860 N N . PHE B 1 71 ? 4.293 9.399 -9.087 1.00 12.63 71 PHE B N 1
ATOM 1861 C CA . PHE B 1 71 ? 5.728 9.241 -9.164 1.00 12.29 71 PHE B CA 1
ATOM 1862 C C . PHE B 1 71 ? 6.078 8.634 -10.518 1.00 12.06 71 PHE B C 1
ATOM 1863 O O . PHE B 1 71 ? 5.224 8.015 -11.164 1.00 12.82 71 PHE B O 1
ATOM 187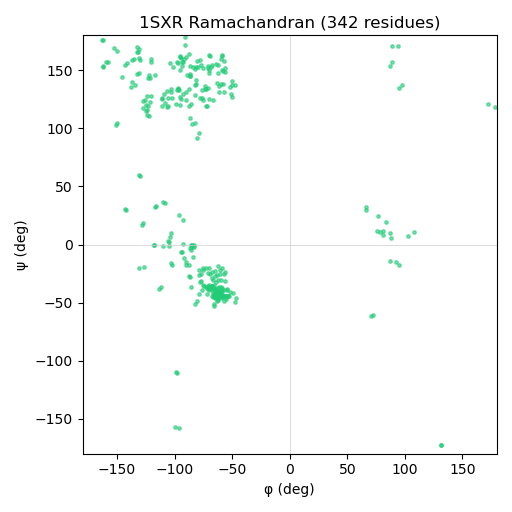1 N N . ASN B 1 72 ? 7.343 8.766 -10.912 1.00 12.58 72 ASN B N 1
ATOM 1872 C CA . ASN B 1 72 ? 7.787 8.195 -12.189 1.00 12.78 72 ASN B CA 1
ATOM 1873 C C . ASN B 1 72 ? 7.958 6.677 -12.147 1.00 12.50 72 ASN B C 1
ATOM 1874 O O . ASN B 1 72 ? 7.909 6.015 -13.192 1.00 13.20 72 ASN B O 1
ATOM 1879 N N . ASP B 1 73 ? 8.144 6.124 -10.946 1.00 11.78 73 ASP B N 1
ATOM 1880 C CA . ASP B 1 73 ? 8.425 4.700 -10.795 1.00 11.79 73 ASP B CA 1
ATOM 1881 C C . ASP B 1 73 ? 8.155 4.354 -9.340 1.00 11.56 73 ASP B C 1
ATOM 1882 O O . ASP B 1 73 ? 7.826 5.226 -8.531 1.00 12.02 73 ASP B O 1
ATOM 1887 N N . ILE B 1 74 ? 8.280 3.081 -9.005 1.00 11.19 74 ILE B N 1
ATOM 1888 C CA . ILE B 1 74 ? 8.247 2.709 -7.586 1.00 10.56 74 ILE B CA 1
ATOM 1889 C C . ILE B 1 74 ? 9.244 3.629 -6.840 1.00 11.48 74 ILE B C 1
ATOM 1890 O O . ILE B 1 74 ? 10.340 3.943 -7.370 1.00 11.13 74 ILE B O 1
ATOM 1898 N N . SER B 1 75 ? 8.882 4.079 -5.639 1.00 10.24 75 SER B N 1
ATOM 1899 C CA . SER B 1 75 ? 9.580 5.217 -5.042 1.00 10.19 75 SER B CA 1
ATOM 1900 C C . SER B 1 75 ? 11.028 4.904 -4.665 1.00 9.60 75 SER B C 1
ATOM 1901 O O . SER B 1 75 ? 11.903 5.768 -4.731 1.00 10.69 75 SER B O 1
ATOM 1904 N N . TYR B 1 76 ? 11.254 3.680 -4.211 1.00 9.34 76 TYR B N 1
ATOM 1905 C CA . TYR B 1 76 ? 12.556 3.298 -3.647 1.00 9.30 76 TYR B CA 1
ATOM 1906 C C . TYR B 1 76 ? 13.508 2.899 -4.733 1.00 9.44 76 TYR B C 1
ATOM 1907 O O . TYR B 1 76 ? 13.072 2.400 -5.787 1.00 10.93 76 TYR B O 1
ATOM 1916 N N . ASN B 1 77 ? 14.819 3.060 -4.483 1.00 9.22 77 ASN B N 1
ATOM 1917 C CA . ASN B 1 77 ? 15.799 2.568 -5.474 1.00 8.71 77 ASN B CA 1
ATOM 1918 C C . ASN B 1 77 ? 15.862 1.048 -5.473 1.00 8.92 77 ASN B C 1
ATOM 1919 O O . ASN B 1 77 ? 15.987 0.437 -6.528 1.00 9.64 77 ASN B O 1
ATOM 1924 N N . PHE B 1 78 ? 15.754 0.452 -4.281 1.00 8.68 78 PHE B N 1
ATOM 1925 C CA . PHE B 1 78 ? 15.766 -1.020 -4.127 1.00 8.45 78 PHE B CA 1
ATOM 1926 C C . PHE B 1 78 ? 14.825 -1.447 -3.048 1.00 9.17 78 PHE B C 1
ATOM 1927 O O . PHE B 1 78 ? 14.527 -0.680 -2.140 1.00 10.04 78 PHE B O 1
ATOM 1935 N N . LEU B 1 79 ? 14.348 -2.695 -3.155 1.00 8.89 79 LEU B N 1
ATOM 1936 C CA . LEU B 1 79 ? 13.528 -3.291 -2.090 1.00 8.69 79 LEU B CA 1
ATOM 1937 C C . LEU B 1 79 ? 14.103 -4.656 -1.785 1.00 10.12 79 LEU B C 1
ATOM 1938 O O . LEU B 1 79 ? 14.623 -5.307 -2.668 1.00 11.65 79 LEU B O 1
ATOM 1943 N N . ILE B 1 80 ? 13.995 -5.065 -0.527 1.00 10.36 80 ILE B N 1
ATOM 1944 C CA . ILE B 1 80 ? 14.594 -6.324 -0.065 1.00 11.32 80 ILE B CA 1
ATOM 1945 C C . ILE B 1 80 ? 13.554 -7.189 0.604 1.00 12.05 80 ILE B C 1
ATOM 1946 O O . ILE B 1 80 ? 12.871 -6.754 1.547 1.00 12.54 80 ILE B O 1
ATOM 1951 N N . GLY B 1 81 ? 13.431 -8.414 0.093 1.00 13.09 81 GLY B N 1
ATOM 1952 C CA . GLY B 1 81 ? 12.426 -9.360 0.569 1.00 15.07 81 GLY B CA 1
ATOM 1953 C C . GLY B 1 81 ? 12.913 -10.259 1.695 1.00 14.74 81 GLY B C 1
ATOM 1954 O O . GLY B 1 81 ? 14.098 -10.252 2.039 1.00 15.94 81 GLY B O 1
ATOM 1955 N N . ASN B 1 82 ? 11.975 -11.020 2.265 1.00 17.01 82 ASN B N 1
ATOM 1956 C CA . ASN B 1 82 ? 12.249 -11.889 3.420 1.00 18.61 82 ASN B CA 1
ATOM 1957 C C . ASN B 1 82 ? 13.312 -12.935 3.127 1.00 18.55 82 ASN B C 1
ATOM 1958 O O . ASN B 1 82 ? 14.029 -13.377 4.037 1.00 19.13 82 ASN B O 1
ATOM 1966 N N . ASP B 1 83 ? 13.375 -13.362 1.869 1.00 18.57 83 ASP B N 1
ATOM 1967 C CA . ASP B 1 83 ? 14.316 -14.405 1.451 1.00 18.21 83 ASP B CA 1
ATOM 1968 C C . ASP B 1 83 ? 15.669 -13.765 1.144 1.00 17.89 83 ASP B C 1
ATOM 1969 O O . ASP B 1 83 ? 16.628 -14.443 0.774 1.00 19.32 83 ASP B O 1
ATOM 1974 N N . GLY B 1 84 ? 15.756 -12.444 1.285 1.00 17.61 84 GLY B N 1
ATOM 1975 C CA . GLY B 1 84 ? 17.016 -11.773 1.015 1.00 16.48 84 GLY B CA 1
ATOM 1976 C C . GLY B 1 84 ? 17.213 -11.364 -0.438 1.00 15.98 84 GLY B C 1
ATOM 1977 O O . GLY B 1 84 ? 18.276 -10.878 -0.818 1.00 17.15 84 GLY B O 1
ATOM 1978 N N . ILE B 1 85 ? 16.195 -11.543 -1.261 1.00 15.13 85 ILE B N 1
ATOM 1979 C CA . ILE B 1 85 ? 16.303 -11.088 -2.636 1.00 14.50 85 ILE B CA 1
ATOM 1980 C C . ILE B 1 85 ? 16.275 -9.559 -2.651 1.00 13.74 85 ILE B C 1
ATOM 1981 O O . ILE B 1 85 ? 15.439 -8.938 -1.971 1.00 13.60 85 ILE B O 1
ATOM 1986 N N . VAL B 1 86 ? 17.180 -8.980 -3.424 1.00 13.35 86 VAL B N 1
ATOM 1987 C CA . VAL B 1 86 ? 17.168 -7.542 -3.723 1.00 12.81 86 VAL B CA 1
ATOM 1988 C C . VAL B 1 86 ? 16.445 -7.303 -5.053 1.00 12.31 86 VAL B C 1
ATOM 1989 O O . VAL B 1 86 ? 16.886 -7.797 -6.109 1.00 12.66 86 VAL B O 1
ATOM 1993 N N . TYR B 1 87 ? 15.365 -6.516 -5.012 1.00 10.69 87 TYR B N 1
ATOM 1994 C CA . TYR B 1 87 ? 14.590 -6.171 -6.206 1.00 11.08 87 TYR B CA 1
ATOM 1995 C C . TYR B 1 87 ? 14.916 -4.750 -6.664 1.00 11.12 87 TYR B C 1
ATOM 1996 O O . TYR B 1 87 ? 14.954 -3.813 -5.855 1.00 11.71 87 TYR B O 1
ATOM 2005 N N . GLU B 1 88 ? 15.144 -4.580 -7.958 1.00 10.59 88 GLU B N 1
ATOM 2006 C CA . GLU B 1 88 ? 15.335 -3.254 -8.504 1.00 12.16 88 GLU B CA 1
ATOM 2007 C C . GLU B 1 88 ? 14.022 -2.495 -8.473 1.00 12.45 88 GLU B C 1
ATOM 2008 O O . GLU B 1 88 ? 13.002 -2.962 -9.000 1.00 11.75 88 GLU B O 1
ATOM 2014 N N . GLY B 1 89 ? 14.052 -1.322 -7.841 1.00 11.77 89 GLY B N 1
ATOM 2015 C CA . GLY B 1 89 ? 12.926 -0.402 -7.930 1.00 12.66 89 GLY B CA 1
ATOM 2016 C C . GLY B 1 89 ? 13.293 0.623 -8.976 1.00 12.43 89 GLY B C 1
ATOM 2017 O O . GLY B 1 89 ? 13.369 0.337 -10.180 1.00 12.60 89 GLY B O 1
ATOM 2018 N N . THR B 1 90 ? 13.543 1.842 -8.526 1.00 11.85 90 THR B N 1
ATOM 2019 C CA . THR B 1 90 ? 14.035 2.862 -9.421 1.00 12.54 90 THR B CA 1
ATOM 2020 C C . THR B 1 90 ? 15.444 2.543 -9.936 1.00 12.76 90 THR B C 1
ATOM 2021 O O . THR B 1 90 ? 15.784 2.916 -11.057 1.00 15.06 90 THR B O 1
ATOM 2025 N N . GLY B 1 91 ? 16.261 1.843 -9.134 1.00 12.57 91 GLY B N 1
ATOM 2026 C CA . GLY B 1 91 ? 17.587 1.368 -9.576 1.00 12.69 91 GLY B CA 1
ATOM 2027 C C . GLY B 1 91 ? 18.750 2.279 -9.244 1.00 13.03 91 GLY B C 1
ATOM 2028 O O . GLY B 1 91 ? 18.559 3.416 -8.797 1.00 13.99 91 GLY B O 1
ATOM 2029 N N . TRP B 1 92 ? 19.977 1.796 -9.454 1.00 12.43 92 TRP B N 1
ATOM 2030 C CA . TRP B 1 92 ? 21.144 2.626 -9.185 1.00 13.17 92 TRP B CA 1
ATOM 2031 C C . TRP B 1 92 ? 21.157 3.877 -10.056 1.00 12.05 92 TRP B C 1
ATOM 2032 O O . TRP B 1 92 ? 20.916 3.805 -11.257 1.00 13.71 92 TRP B O 1
ATOM 2043 N N . GLY B 1 93 ? 21.488 5.008 -9.444 1.00 12.43 93 GLY B N 1
ATOM 2044 C CA . GLY B 1 93 ? 21.862 6.201 -10.204 1.00 10.95 93 GLY B CA 1
ATOM 2045 C C . GLY B 1 93 ? 20.686 6.952 -10.789 1.00 12.43 93 GLY B C 1
ATOM 2046 O O . GLY B 1 93 ? 20.894 7.849 -11.615 1.00 12.77 93 GLY B O 1
ATOM 2047 N N . LEU B 1 94 ? 19.473 6.594 -10.370 1.00 11.98 94 LEU B N 1
ATOM 2048 C CA . LEU B 1 94 ? 18.256 7.286 -10.790 1.00 11.88 94 LEU B CA 1
ATOM 2049 C C . LEU B 1 94 ? 17.503 7.831 -9.580 1.00 11.83 94 LEU B C 1
ATOM 2050 O O . LEU B 1 94 ? 17.462 7.217 -8.517 1.00 11.81 94 LEU B O 1
ATOM 2055 N N . ARG B 1 95 ? 16.917 9.009 -9.755 1.00 10.74 95 ARG B N 1
ATOM 2056 C CA . ARG B 1 95 ? 16.227 9.697 -8.675 1.00 10.79 95 ARG B CA 1
ATOM 2057 C C . ARG B 1 95 ? 14.884 9.037 -8.411 1.00 11.17 95 ARG B C 1
ATOM 2058 O O . ARG B 1 95 ? 14.050 8.937 -9.310 1.00 11.05 95 ARG B O 1
ATOM 2066 N N . GLY B 1 96 ? 14.677 8.629 -7.169 1.00 9.50 96 GLY B N 1
ATOM 2067 C CA . GLY B 1 96 ? 13.413 8.053 -6.725 1.00 10.40 96 GLY B CA 1
ATOM 2068 C C . GLY B 1 96 ? 12.525 9.091 -6.067 1.00 10.62 96 GLY B C 1
ATOM 2069 O O . GLY B 1 96 ? 12.685 10.292 -6.317 1.00 10.57 96 GLY B O 1
ATOM 2070 N N . ALA B 1 97 ? 11.592 8.621 -5.235 1.00 9.17 97 ALA B N 1
ATOM 2071 C CA . ALA B 1 97 ? 10.605 9.499 -4.615 1.00 9.76 97 ALA B CA 1
ATOM 2072 C C . ALA B 1 97 ? 10.324 9.046 -3.185 1.00 10.70 97 ALA B C 1
ATOM 2073 O O . ALA B 1 97 ? 9.225 9.253 -2.663 1.00 12.28 97 ALA B O 1
ATOM 2075 N N . HIS B 1 98 ? 11.325 8.459 -2.545 1.00 10.16 98 HIS B N 1
ATOM 2076 C CA . HIS B 1 98 ? 11.156 7.848 -1.222 1.00 9.36 98 HIS B CA 1
ATOM 2077 C C . HIS B 1 98 ? 11.351 8.820 -0.079 1.00 9.98 98 HIS B C 1
ATOM 2078 O O . HIS B 1 98 ? 10.780 8.617 0.996 1.00 10.03 98 HIS B O 1
ATOM 2085 N N . THR B 1 99 ? 12.137 9.877 -0.278 1.00 9.36 99 THR B N 1
ATOM 2086 C CA . THR B 1 99 ? 12.505 10.743 0.861 1.00 10.06 99 THR B CA 1
ATOM 2087 C C . THR B 1 99 ? 12.742 12.161 0.415 1.00 10.12 99 THR B C 1
ATOM 2088 O O . THR B 1 99 ? 13.814 12.444 -0.110 1.00 10.15 99 THR B O 1
ATOM 2092 N N . TYR B 1 100 ? 11.784 13.059 0.651 1.00 10.91 100 TYR B N 1
ATOM 2093 C CA . TYR B 1 100 ? 11.981 14.451 0.282 1.00 12.64 100 TYR B CA 1
ATOM 2094 C C . TYR B 1 100 ? 13.313 14.986 0.812 1.00 12.00 100 TYR B C 1
ATOM 2095 O O . TYR B 1 100 ? 13.617 14.872 2.000 1.00 12.98 100 TYR B O 1
ATOM 2104 N N . GLY B 1 101 ? 14.101 15.559 -0.096 1.00 12.08 101 GLY B N 1
ATOM 2105 C CA . GLY B 1 101 ? 15.396 16.151 0.245 1.00 12.07 101 GLY B CA 1
ATOM 2106 C C . GLY B 1 101 ? 16.556 15.199 0.028 1.00 12.09 101 GLY B C 1
ATOM 2107 O O . GLY B 1 101 ? 17.732 15.615 -0.017 1.00 12.50 101 GLY B O 1
ATOM 2108 N N . TYR B 1 102 ? 16.227 13.918 -0.077 1.00 10.94 102 TYR B N 1
ATOM 2109 C CA . TYR B 1 102 ? 17.252 12.881 -0.234 1.00 11.00 102 TYR B CA 1
ATOM 2110 C C . TYR B 1 102 ? 16.987 11.983 -1.432 1.00 11.36 102 TYR B C 1
ATOM 2111 O O . TYR B 1 102 ? 17.550 10.892 -1.529 1.00 11.52 102 TYR B O 1
ATOM 2120 N N . ASN B 1 103 ? 16.146 12.443 -2.357 1.00 10.37 103 ASN B N 1
ATOM 2121 C CA . ASN B 1 103 ? 15.899 11.683 -3.572 1.00 9.48 103 ASN B CA 1
ATOM 2122 C C . ASN B 1 103 ? 17.011 11.882 -4.597 1.00 9.64 103 ASN B C 1
ATOM 2123 O O . ASN B 1 103 ? 17.550 10.922 -5.133 1.00 11.02 103 ASN B O 1
ATOM 2128 N N . ALA B 1 104 ? 17.382 13.134 -4.842 1.00 10.33 104 ALA B N 1
ATOM 2129 C CA . ALA B 1 104 ? 18.415 13.398 -5.830 1.00 10.79 104 ALA B CA 1
ATOM 2130 C C . ALA B 1 104 ? 19.760 12.929 -5.287 1.00 11.82 104 ALA B C 1
ATOM 2131 O O . ALA B 1 104 ? 20.590 12.418 -6.026 1.00 13.30 104 ALA B O 1
ATOM 2133 N N . ILE B 1 105 ? 19.951 13.079 -3.980 1.00 11.42 105 ILE B N 1
ATOM 2134 C CA . ILE B 1 105 ? 21.286 12.830 -3.411 1.00 11.28 105 ILE B CA 1
ATOM 2135 C C . ILE B 1 105 ? 21.420 11.520 -2.652 1.00 11.35 105 ILE B C 1
ATOM 2136 O O . ILE B 1 105 ? 22.498 11.233 -2.109 1.00 11.61 105 ILE B O 1
ATOM 2141 N N . GLY B 1 106 ? 20.354 10.726 -2.625 1.00 10.56 106 GLY B N 1
ATOM 2142 C CA . GLY B 1 106 ? 20.329 9.492 -1.832 1.00 9.96 106 GLY B CA 1
ATOM 2143 C C . GLY B 1 106 ? 19.869 8.268 -2.598 1.00 10.39 106 GLY B C 1
ATOM 2144 O O . GLY B 1 106 ? 19.192 8.373 -3.608 1.00 11.41 106 GLY B O 1
ATOM 2145 N N . THR B 1 107 ? 20.246 7.096 -2.088 1.00 10.55 107 THR B N 1
ATOM 2146 C CA . THR B 1 107 ? 19.722 5.811 -2.558 1.00 9.78 107 THR B CA 1
ATOM 2147 C C . THR B 1 107 ? 18.776 5.301 -1.488 1.00 10.33 107 THR B C 1
ATOM 2148 O O . THR B 1 107 ? 19.202 5.070 -0.361 1.00 10.89 107 THR B O 1
ATOM 2152 N N . GLY B 1 108 ? 17.497 5.137 -1.831 1.00 9.79 108 GLY B N 1
ATOM 2153 C CA . GLY B 1 108 ? 16.498 4.702 -0.854 1.00 9.64 108 GLY B CA 1
ATOM 2154 C C . GLY B 1 108 ? 16.330 3.190 -0.966 1.00 9.49 108 GLY B C 1
ATOM 2155 O O . GLY B 1 108 ? 16.083 2.654 -2.057 1.00 9.93 108 GLY B O 1
ATOM 2156 N N . ILE B 1 109 ? 16.460 2.514 0.166 1.00 10.23 109 ILE B N 1
ATOM 2157 C CA . ILE B 1 109 ? 16.379 1.063 0.226 1.00 10.84 109 ILE B CA 1
ATOM 2158 C C . ILE B 1 109 ? 15.269 0.706 1.204 1.00 10.50 109 ILE B C 1
ATOM 2159 O O . ILE B 1 109 ? 15.309 1.104 2.380 1.00 10.60 109 ILE B O 1
ATOM 2164 N N . ALA B 1 110 ? 14.246 0.009 0.703 1.00 9.10 110 ALA B N 1
ATOM 2165 C CA . ALA B 1 110 ? 13.134 -0.410 1.571 1.00 9.46 110 ALA B CA 1
ATOM 2166 C C . ALA B 1 110 ? 13.160 -1.885 1.868 1.00 10.45 110 ALA B C 1
ATOM 2167 O O . ALA B 1 110 ? 13.225 -2.717 0.948 1.00 11.35 110 ALA B O 1
ATOM 2169 N N . PHE B 1 111 ? 13.016 -2.219 3.143 1.00 9.98 111 PHE B N 1
ATOM 2170 C CA . PHE B 1 111 ? 12.727 -3.593 3.488 1.00 9.97 111 PHE B CA 1
ATOM 2171 C C . PHE B 1 111 ? 11.234 -3.826 3.330 1.00 9.97 111 PHE B C 1
ATOM 2172 O O . PHE B 1 111 ? 10.401 -3.076 3.877 1.00 10.66 111 PHE B O 1
ATOM 2180 N N . ILE B 1 112 ? 10.884 -4.877 2.595 1.00 9.64 112 ILE B N 1
ATOM 2181 C CA . ILE B 1 112 ? 9.479 -5.197 2.389 1.00 10.74 112 ILE B CA 1
ATOM 2182 C C . ILE B 1 112 ? 8.901 -5.755 3.683 1.00 10.84 112 ILE B C 1
ATOM 2183 O O . ILE B 1 112 ? 9.359 -6.795 4.175 1.00 12.68 112 ILE B O 1
ATOM 2188 N N . GLY B 1 113 ? 7.889 -5.082 4.229 1.00 10.83 113 GLY B N 1
ATOM 2189 C CA . GLY B 1 113 ? 7.276 -5.529 5.486 1.00 11.70 113 GLY B CA 1
ATOM 2190 C C . GLY B 1 113 ? 7.133 -4.376 6.475 1.00 11.11 113 GLY B C 1
ATOM 2191 O O . GLY B 1 113 ? 7.409 -3.215 6.137 1.00 11.61 113 GLY B O 1
ATOM 2192 N N . ASN B 1 114 ? 6.724 -4.703 7.706 1.00 12.48 114 ASN B N 1
ATOM 2193 C CA . ASN B 1 114 ? 6.431 -3.716 8.729 1.00 13.09 114 ASN B CA 1
ATOM 2194 C C . ASN B 1 114 ? 7.303 -4.048 9.924 1.00 13.07 114 ASN B C 1
ATOM 2195 O O . ASN B 1 114 ? 7.093 -5.062 10.594 1.00 14.27 114 ASN B O 1
ATOM 2200 N N . PHE B 1 115 ? 8.271 -3.178 10.196 1.00 12.82 115 PHE B N 1
ATOM 2201 C CA . PHE B 1 115 ? 9.322 -3.497 11.153 1.00 13.27 115 PHE B CA 1
ATOM 2202 C C . PHE B 1 115 ? 9.304 -2.560 12.351 1.00 13.77 115 PHE B C 1
ATOM 2203 O O . PHE B 1 115 ? 10.333 -2.257 12.954 1.00 12.68 115 PHE B O 1
ATOM 2211 N N . VAL B 1 116 ? 8.105 -2.113 12.705 1.00 13.75 116 VAL B N 1
ATOM 2212 C CA . VAL B 1 116 ? 7.950 -1.387 13.953 1.00 15.50 116 VAL B CA 1
ATOM 2213 C C . VAL B 1 116 ? 8.330 -2.253 15.151 1.00 16.43 116 VAL B C 1
ATOM 2214 O O . VAL B 1 116 ? 9.021 -1.778 16.047 1.00 16.34 116 VAL B O 1
ATOM 2220 N N . ASP B 1 117 ? 7.905 -3.519 15.145 1.00 17.12 117 ASP B N 1
ATOM 2221 C CA . ASP B 1 117 ? 8.010 -4.397 16.326 1.00 19.14 117 ASP B CA 1
ATOM 2222 C C . ASP B 1 117 ? 8.895 -5.627 16.129 1.00 19.66 117 ASP B C 1
ATOM 2223 O O . ASP B 1 117 ? 9.058 -6.435 17.045 1.00 20.51 117 ASP B O 1
ATOM 2228 N N . LYS B 1 118 ? 9.463 -5.791 14.937 1.00 18.54 118 LYS B N 1
ATOM 2229 C CA . LYS B 1 118 ? 10.309 -6.935 14.650 1.00 19.28 118 LYS B CA 1
ATOM 2230 C C . LYS B 1 118 ? 11.328 -6.515 13.627 1.00 17.77 118 LYS B C 1
ATOM 2231 O O . LYS B 1 118 ? 11.180 -5.460 13.024 1.00 17.42 118 LYS B O 1
ATOM 2237 N N . LEU B 1 119 ? 12.361 -7.334 13.439 1.00 17.61 119 LEU B N 1
ATOM 2238 C CA . LEU B 1 119 ? 13.389 -7.083 12.418 1.00 17.34 119 LEU B CA 1
ATOM 2239 C C . LEU B 1 119 ? 13.115 -7.849 11.145 1.00 16.95 119 LEU B C 1
ATOM 2240 O O . LEU B 1 119 ? 12.474 -8.910 11.180 1.00 16.62 119 LEU B O 1
ATOM 2245 N N . PRO B 1 120 ? 13.653 -7.363 10.020 1.00 16.04 120 PRO B N 1
ATOM 2246 C CA . PRO B 1 120 ? 13.707 -8.184 8.803 1.00 16.30 120 PRO B CA 1
ATOM 2247 C C . PRO B 1 120 ? 14.492 -9.465 9.095 1.00 16.70 120 PRO B C 1
ATOM 2248 O O . PRO B 1 120 ? 15.239 -9.523 10.079 1.00 17.35 120 PRO B O 1
ATOM 2252 N N . SER B 1 121 ? 14.336 -10.463 8.238 1.00 17.26 121 SER B N 1
ATOM 2253 C CA . SER B 1 121 ? 15.102 -11.706 8.370 1.00 17.82 121 SER B CA 1
ATOM 2254 C C . SER B 1 121 ? 16.607 -11.460 8.353 1.00 18.31 121 SER B C 1
ATOM 2255 O O . SER B 1 121 ? 17.098 -10.436 7.859 1.00 18.63 121 SER B O 1
ATOM 2258 N N . ASP B 1 122 ? 17.361 -12.412 8.901 1.00 18.32 122 ASP B N 1
ATOM 2259 C CA . ASP B 1 122 ? 18.807 -12.340 8.805 1.00 18.61 122 ASP B CA 1
ATOM 2260 C C . ASP B 1 122 ? 19.265 -12.213 7.341 1.00 17.83 122 ASP B C 1
ATOM 2261 O O . ASP B 1 122 ? 20.222 -11.480 7.033 1.00 17.56 122 ASP B O 1
ATOM 2266 N N . ALA B 1 123 ? 18.591 -12.939 6.449 1.00 17.42 123 ALA B N 1
ATOM 2267 C CA . ALA B 1 123 ? 18.934 -12.930 5.032 1.00 16.34 123 ALA B CA 1
ATOM 2268 C C . ALA B 1 123 ? 18.712 -11.546 4.437 1.00 15.84 123 ALA B C 1
ATOM 2269 O O . ALA B 1 123 ? 19.524 -11.071 3.635 1.00 15.16 123 ALA B O 1
ATOM 2271 N N . ALA B 1 124 ? 17.619 -10.908 4.844 1.00 15.50 124 ALA B N 1
ATOM 2272 C CA . ALA B 1 124 ? 17.321 -9.560 4.345 1.00 14.61 124 ALA B CA 1
ATOM 2273 C C . ALA B 1 124 ? 18.344 -8.541 4.849 1.00 14.84 124 ALA B C 1
ATOM 2274 O O . ALA B 1 124 ? 18.850 -7.733 4.064 1.00 13.69 124 ALA B O 1
ATO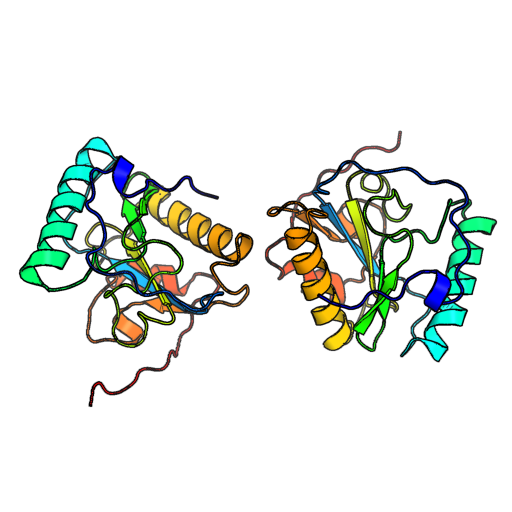M 2276 N N . LEU B 1 125 ? 18.684 -8.609 6.134 1.00 14.28 125 LEU B N 1
ATOM 2277 C CA . LEU B 1 125 ? 19.684 -7.700 6.685 1.00 15.16 125 LEU B CA 1
ATOM 2278 C C . LEU B 1 125 ? 21.042 -7.891 6.028 1.00 15.07 125 LEU B C 1
ATOM 2279 O O . LEU B 1 125 ? 21.717 -6.915 5.717 1.00 15.92 125 LEU B O 1
ATOM 2284 N N . GLN B 1 126 ? 21.447 -9.144 5.801 1.00 15.87 126 GLN B N 1
ATOM 2285 C CA . GLN B 1 126 ? 22.750 -9.398 5.199 1.00 16.23 126 GLN B CA 1
ATOM 2286 C C . GLN B 1 126 ? 22.766 -8.970 3.733 1.00 16.33 126 GLN B C 1
ATOM 2287 O O . GLN B 1 126 ? 23.774 -8.441 3.243 1.00 16.90 126 GLN B O 1
ATOM 2293 N N . ALA B 1 127 ? 21.636 -9.148 3.058 1.00 15.89 127 ALA B N 1
ATOM 2294 C CA . ALA B 1 127 ? 21.496 -8.687 1.664 1.00 15.34 127 ALA B CA 1
ATOM 2295 C C . ALA B 1 127 ? 21.681 -7.174 1.547 1.00 15.12 127 ALA B C 1
ATOM 2296 O O . ALA B 1 127 ? 22.327 -6.688 0.607 1.00 15.44 127 ALA B O 1
ATOM 2298 N N . ALA B 1 128 ? 21.115 -6.431 2.491 1.00 15.19 128 ALA B N 1
ATOM 2299 C CA . ALA B 1 128 ? 21.304 -4.977 2.505 1.00 14.97 128 ALA B CA 1
ATOM 2300 C C . ALA B 1 128 ? 22.771 -4.627 2.714 1.00 15.34 128 ALA B C 1
ATOM 2301 O O . ALA B 1 128 ? 23.351 -3.822 1.968 1.00 15.49 128 ALA B O 1
ATOM 2303 N N . LYS B 1 129 ? 23.394 -5.241 3.716 1.00 15.28 129 LYS B N 1
ATOM 2304 C CA . LYS B 1 129 ? 24.821 -4.984 3.930 1.00 15.83 129 LYS B CA 1
ATOM 2305 C C . LYS B 1 129 ? 25.666 -5.291 2.690 1.00 15.71 129 LYS B C 1
ATOM 2306 O O . LYS B 1 129 ? 26.564 -4.518 2.347 1.00 16.11 129 LYS B O 1
ATOM 2312 N N . ASP B 1 130 ? 25.407 -6.417 2.029 1.00 16.07 130 ASP B N 1
ATOM 2313 C CA . ASP B 1 130 ? 26.142 -6.792 0.830 1.00 16.73 130 ASP B CA 1
ATOM 2314 C C . ASP B 1 130 ? 25.859 -5.829 -0.318 1.00 16.05 130 ASP B C 1
ATOM 2315 O O . ASP B 1 130 ? 26.769 -5.433 -1.046 1.00 16.36 130 ASP B O 1
ATOM 2320 N N . LEU B 1 131 ? 24.596 -5.430 -0.472 1.00 14.75 131 LEU B N 1
ATOM 2321 C CA . LEU B 1 131 ? 24.225 -4.442 -1.495 1.00 14.61 131 LEU B CA 1
ATOM 2322 C C . LEU B 1 131 ? 24.987 -3.133 -1.315 1.00 13.58 131 LEU B C 1
ATOM 2323 O O . LEU B 1 131 ? 25.496 -2.572 -2.291 1.00 14.22 131 LEU B O 1
ATOM 2328 N N . LEU B 1 132 ? 25.086 -2.665 -0.072 1.00 14.08 132 LEU B N 1
ATOM 2329 C CA . LEU B 1 132 ? 25.793 -1.415 0.195 1.00 14.74 132 LEU B CA 1
ATOM 2330 C C . LEU B 1 132 ? 27.283 -1.557 -0.132 1.00 15.62 132 LEU B C 1
ATOM 2331 O O . LEU B 1 132 ? 27.881 -0.684 -0.736 1.00 14.85 132 LEU B O 1
ATOM 2336 N N . ALA B 1 133 ? 27.859 -2.682 0.262 1.00 16.64 133 ALA B N 1
ATOM 2337 C CA . ALA B 1 133 ? 29.296 -2.891 0.087 1.00 17.95 133 ALA B CA 1
ATOM 2338 C C . ALA B 1 133 ? 29.613 -3.002 -1.385 1.00 18.54 133 ALA B C 1
ATOM 2339 O O . ALA B 1 133 ? 30.623 -2.489 -1.852 1.00 19.10 133 ALA B O 1
ATOM 2341 N N . CYS B 1 134 ? 28.741 -3.666 -2.129 1.00 20.00 134 CYS B N 1
ATOM 2342 C CA . CYS B 1 134 ? 28.905 -3.734 -3.574 1.00 19.70 134 CYS B CA 1
ATOM 2343 C C . CYS B 1 134 ? 28.738 -2.373 -4.236 1.00 19.22 134 CYS B C 1
ATOM 2344 O O . CYS B 1 134 ? 29.458 -2.041 -5.182 1.00 18.96 134 CYS B O 1
ATOM 2349 N N . GLY B 1 135 ? 27.799 -1.577 -3.728 1.00 17.19 135 GLY B N 1
ATOM 2350 C CA . GLY B 1 135 ? 27.607 -0.224 -4.228 1.00 16.41 135 GLY B CA 1
ATOM 2351 C C . GLY B 1 135 ? 28.880 0.607 -4.087 1.00 15.78 135 GLY B C 1
ATOM 2352 O O . GLY B 1 135 ? 29.257 1.316 -4.996 1.00 16.04 135 GLY B O 1
ATOM 2353 N N . VAL B 1 136 ? 29.565 0.494 -2.957 1.00 15.59 136 VAL B N 1
ATOM 2354 C CA . VAL B 1 136 ? 30.812 1.220 -2.777 1.00 16.59 136 VAL B CA 1
ATOM 2355 C C . VAL B 1 136 ? 31.852 0.700 -3.772 1.00 17.89 136 VAL B C 1
ATOM 2356 O O . VAL B 1 136 ? 32.521 1.490 -4.437 1.00 18.12 136 VAL B O 1
ATOM 2360 N N . GLN B 1 137 ? 31.968 -0.618 -3.904 1.00 19.01 137 GLN B N 1
ATOM 2361 C CA . GLN B 1 137 ? 32.957 -1.183 -4.837 1.00 20.71 137 GLN B CA 1
ATOM 2362 C C . GLN B 1 137 ? 32.739 -0.732 -6.274 1.00 20.63 137 GLN B C 1
ATOM 2363 O O . GLN B 1 137 ? 33.697 -0.506 -7.019 1.00 21.73 137 GLN B O 1
ATOM 2369 N N . GLN B 1 138 ? 31.479 -0.607 -6.674 1.00 19.75 138 GLN B N 1
ATOM 2370 C CA . GLN B 1 138 ? 31.107 -0.288 -8.055 1.00 20.07 138 GLN B CA 1
ATOM 2371 C C . GLN B 1 138 ? 31.077 1.215 -8.358 1.00 19.02 138 GLN B C 1
ATOM 2372 O O . GLN B 1 138 ? 30.816 1.621 -9.498 1.00 20.61 138 GLN B O 1
ATOM 2378 N N . GLY B 1 139 ? 31.319 2.036 -7.338 1.00 18.54 139 GLY B N 1
ATOM 2379 C CA . GLY B 1 139 ? 31.322 3.485 -7.497 1.00 18.46 139 GLY B CA 1
ATOM 2380 C C . GLY B 1 139 ? 29.927 4.093 -7.475 1.00 17.67 139 GLY B C 1
ATOM 2381 O O . GLY B 1 139 ? 29.758 5.281 -7.787 1.00 18.45 139 GLY B O 1
ATOM 2382 N N . GLU B 1 140 ? 28.935 3.294 -7.087 1.00 16.45 140 GLU B N 1
ATOM 2383 C CA . GLU B 1 140 ? 27.560 3.811 -6.939 1.00 15.64 140 GLU B CA 1
ATOM 2384 C C . GLU B 1 140 ? 27.418 4.647 -5.669 1.00 15.45 140 GLU B C 1
ATOM 2385 O O . GLU B 1 140 ? 26.656 5.637 -5.654 1.00 15.08 140 GLU B O 1
ATOM 2391 N N . LEU B 1 141 ? 28.136 4.242 -4.617 1.00 14.33 141 LEU B N 1
ATOM 2392 C CA . LEU B 1 141 ? 28.121 4.927 -3.325 1.00 14.11 141 LEU B CA 1
ATOM 2393 C C . LEU B 1 141 ? 29.528 5.364 -2.952 1.00 14.99 141 LEU B C 1
ATOM 2394 O O . LEU B 1 141 ? 30.489 4.661 -3.278 1.00 14.50 141 LEU B O 1
ATOM 2399 N N . SER B 1 142 ? 29.645 6.506 -2.283 1.00 14.79 142 SER B N 1
ATOM 2400 C CA . SER B 1 142 ? 30.946 6.957 -1.817 1.00 15.75 142 SER B CA 1
ATOM 2401 C C . SER B 1 142 ? 31.433 6.056 -0.691 1.00 16.39 142 SER B C 1
ATOM 2402 O O . SER B 1 142 ? 30.641 5.507 0.082 1.00 14.72 142 SER B O 1
ATOM 2405 N N . GLU B 1 143 ? 32.755 5.914 -0.571 1.00 17.08 143 GLU B N 1
ATOM 2406 C CA . GLU B 1 143 ? 33.291 5.084 0.502 1.00 17.77 143 GLU B CA 1
ATOM 2407 C C . GLU B 1 143 ? 32.810 5.523 1.872 1.00 16.77 143 GLU B C 1
ATOM 2408 O O . GLU B 1 143 ? 32.687 4.705 2.771 1.00 16.75 143 GLU B O 1
ATOM 2414 N N . ASP B 1 144 ? 32.570 6.816 2.037 1.00 16.48 144 ASP B N 1
ATOM 2415 C CA . ASP B 1 144 ? 32.152 7.328 3.329 1.00 16.53 144 ASP B CA 1
ATOM 2416 C C . ASP B 1 144 ? 30.696 7.754 3.352 1.00 16.14 144 ASP B C 1
ATOM 2417 O O . ASP B 1 144 ? 30.361 8.725 4.017 1.00 16.18 144 ASP B O 1
ATOM 2422 N N . TYR B 1 145 ? 29.846 7.026 2.631 1.00 15.12 145 TYR B N 1
ATOM 2423 C CA . TYR B 1 145 ? 28.435 7.389 2.569 1.00 14.20 145 TYR B CA 1
ATOM 2424 C C . TYR B 1 145 ? 27.813 7.427 3.965 1.00 13.92 145 TYR B C 1
ATOM 2425 O O . TYR B 1 145 ? 28.206 6.654 4.877 1.00 14.08 145 TYR B O 1
ATOM 2434 N N . ALA B 1 146 ? 26.823 8.306 4.126 1.00 12.80 146 ALA B N 1
ATOM 2435 C CA . ALA B 1 146 ? 26.066 8.402 5.383 1.00 12.94 146 ALA B CA 1
ATOM 2436 C C . ALA B 1 146 ? 24.794 7.575 5.243 1.00 13.61 146 ALA B C 1
ATOM 2437 O O . ALA B 1 146 ? 24.114 7.666 4.217 1.00 13.71 146 ALA B O 1
ATOM 2439 N N . LEU B 1 147 ? 24.497 6.761 6.251 1.00 13.18 147 LEU B N 1
ATOM 2440 C CA . LEU B 1 147 ? 23.299 5.906 6.291 1.00 13.71 147 LEU B CA 1
ATOM 2441 C C . LEU B 1 147 ? 22.325 6.536 7.270 1.00 13.72 147 LEU B C 1
ATOM 2442 O O . LEU B 1 147 ? 22.689 6.788 8.425 1.00 12.11 147 LEU B O 1
ATOM 2447 N N . ILE B 1 148 ? 21.086 6.794 6.845 1.00 11.91 148 ILE B N 1
ATOM 2448 C CA . ILE B 1 148 ? 20.095 7.359 7.757 1.00 12.14 148 ILE B CA 1
ATOM 2449 C C . ILE B 1 148 ? 18.762 6.624 7.598 1.00 11.45 148 ILE B C 1
ATOM 2450 O O . ILE B 1 148 ? 18.549 5.954 6.593 1.00 11.18 148 ILE B O 1
ATOM 2455 N N . ALA B 1 149 ? 17.911 6.731 8.624 1.00 11.32 149 ALA B N 1
ATOM 2456 C CA . ALA B 1 149 ? 16.508 6.277 8.583 1.00 11.16 149 ALA B CA 1
ATOM 2457 C C . ALA B 1 149 ? 15.645 7.398 8.023 1.00 12.27 149 ALA B C 1
ATOM 2458 O O . ALA B 1 149 ? 15.884 8.577 8.296 1.00 11.52 149 ALA B O 1
ATOM 2460 N N . GLY B 1 150 ? 14.611 7.039 7.257 1.00 10.95 150 GLY B N 1
ATOM 2461 C CA . GLY B 1 150 ? 13.702 8.065 6.766 1.00 11.19 150 GLY B CA 1
ATOM 2462 C C . GLY B 1 150 ? 13.184 8.962 7.881 1.00 11.04 150 GLY B C 1
ATOM 2463 O O . GLY B 1 150 ? 13.062 10.163 7.697 1.00 11.94 150 GLY B O 1
ATOM 2464 N N . SER B 1 151 ? 12.869 8.360 9.028 1.00 12.14 151 SER B N 1
ATOM 2465 C CA . SER B 1 151 ? 12.314 9.109 10.168 1.00 12.34 151 SER B CA 1
ATOM 2466 C C . SER B 1 151 ? 13.232 10.229 10.670 1.00 12.77 151 SER B C 1
ATOM 2467 O O . SER B 1 151 ? 12.762 11.160 11.327 1.00 13.70 151 SER B O 1
ATOM 2470 N N . GLN B 1 152 ? 14.521 10.148 10.350 1.00 11.91 152 GLN B N 1
ATOM 2471 C CA . GLN B 1 152 ? 15.446 11.190 10.793 1.00 12.39 152 GLN B CA 1
ATOM 2472 C C . GLN B 1 152 ? 15.291 12.507 10.047 1.00 13.57 152 GLN B C 1
ATOM 2473 O O . GLN B 1 152 ? 15.736 13.555 10.548 1.00 14.77 152 GLN B O 1
ATOM 2479 N N . VAL B 1 153 ? 14.674 12.474 8.859 1.00 13.61 153 VAL B N 1
ATOM 2480 C CA . VAL B 1 153 ? 14.711 13.611 7.947 1.00 13.62 153 VAL B CA 1
ATOM 2481 C C . VAL B 1 153 ? 13.348 14.032 7.387 1.00 14.15 153 VAL B C 1
ATOM 2482 O O . VAL B 1 153 ? 13.202 15.155 6.916 1.00 16.85 153 VAL B O 1
ATOM 2486 N N . ILE B 1 154 ? 12.367 13.138 7.420 1.00 13.84 154 ILE B N 1
ATOM 2487 C CA . ILE B 1 154 ? 10.985 13.511 7.093 1.00 13.80 154 ILE B CA 1
ATOM 2488 C C . ILE B 1 154 ? 10.020 12.992 8.168 1.00 13.57 154 ILE B C 1
ATOM 2489 O O . ILE B 1 154 ? 10.391 12.219 9.052 1.00 14.14 154 ILE B O 1
ATOM 2494 N N . SER B 1 155 ? 8.786 13.464 8.112 1.00 15.68 155 SER B N 1
ATOM 2495 C CA . SER B 1 155 ? 7.800 13.038 9.069 1.00 16.52 155 SER B CA 1
ATOM 2496 C C . SER B 1 155 ? 7.277 11.674 8.678 1.00 17.38 155 SER B C 1
ATOM 2497 O O . SER B 1 155 ? 6.415 11.544 7.814 1.00 19.74 155 SER B O 1
ATOM 2501 N N . THR B 1 156 ? 7.855 10.651 9.285 1.00 16.01 156 TH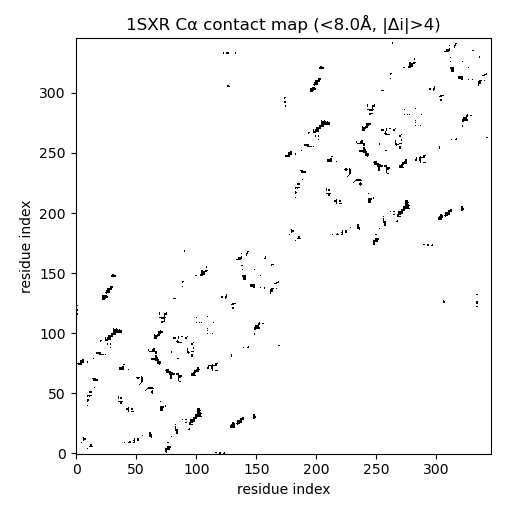R B N 1
ATOM 2502 C CA . THR B 1 156 ? 7.482 9.264 8.982 1.00 15.17 156 THR B CA 1
ATOM 2503 C C . THR B 1 156 ? 7.936 8.420 10.153 1.00 15.35 156 THR B C 1
ATOM 2504 O O . THR B 1 156 ? 8.842 8.835 10.892 1.00 15.82 156 THR B O 1
ATOM 2508 N N . GLN B 1 157 ? 7.318 7.250 10.344 1.00 14.64 157 GLN B N 1
ATOM 2509 C CA . GLN B 1 157 ? 7.826 6.262 11.300 1.00 15.73 157 GLN B CA 1
ATOM 2510 C C . GLN B 1 157 ? 8.785 5.267 10.626 1.00 13.53 157 GLN B C 1
ATOM 2511 O O . GLN B 1 157 ? 9.500 4.540 11.278 1.00 14.05 157 GLN B O 1
ATOM 2517 N N . SER B 1 158 ? 8.822 5.283 9.299 1.00 12.45 158 SER B N 1
ATOM 2518 C CA . SER B 1 158 ? 9.690 4.372 8.550 1.00 12.33 158 SER B CA 1
ATOM 2519 C C . SER B 1 158 ? 11.147 4.606 8.947 1.00 12.45 158 SER B C 1
ATOM 2520 O O . SER B 1 158 ? 11.574 5.769 9.053 1.00 13.58 158 SER B O 1
ATOM 2523 N N . PRO B 1 159 ? 11.960 3.559 9.133 1.00 12.12 159 PRO B N 1
ATOM 2524 C CA . PRO B 1 159 ? 11.661 2.161 8.793 1.00 12.18 159 PRO B CA 1
ATOM 2525 C C . PRO B 1 159 ? 11.126 1.296 9.933 1.00 12.89 159 PRO B C 1
ATOM 2526 O O . PRO B 1 159 ? 11.254 0.066 9.879 1.00 12.95 159 PRO B O 1
ATOM 2530 N N . GLY B 1 160 ? 10.488 1.920 10.927 1.00 12.96 160 GLY B N 1
ATOM 2531 C CA . GLY B 1 160 ? 9.972 1.171 12.084 1.00 13.21 160 GLY B CA 1
ATOM 2532 C C . GLY B 1 160 ? 10.991 1.206 13.199 1.00 13.86 160 GLY B C 1
ATOM 2533 O O . GLY B 1 160 ? 12.162 0.989 12.963 1.00 13.84 160 GLY B O 1
ATOM 2534 N N . LEU B 1 161 ? 10.550 1.461 14.434 1.00 14.71 161 LEU B N 1
ATOM 2535 C CA . LEU B 1 161 ? 11.502 1.617 15.539 1.00 16.72 161 LEU B CA 1
ATOM 2536 C C . LEU B 1 161 ? 12.474 0.451 15.692 1.00 15.82 161 LEU B C 1
ATOM 2537 O O . LEU B 1 161 ? 13.660 0.664 15.907 1.00 16.35 161 LEU B O 1
ATOM 2542 N N . THR B 1 162 ? 11.993 -0.784 15.601 1.00 15.32 162 THR B N 1
ATOM 2543 C CA . THR B 1 162 ? 12.885 -1.930 15.798 1.00 15.41 162 THR B CA 1
ATOM 2544 C C . THR B 1 162 ? 14.009 -1.957 14.776 1.00 15.21 162 THR B C 1
ATOM 2545 O O . THR B 1 162 ? 15.167 -2.165 15.126 1.00 15.46 162 THR B O 1
ATOM 2549 N N . LEU B 1 163 ? 13.671 -1.718 13.511 1.00 14.15 163 LEU B N 1
ATOM 2550 C CA . LEU B 1 163 ? 14.690 -1.679 12.469 1.00 14.03 163 LEU B CA 1
ATOM 2551 C C . LEU B 1 163 ? 15.598 -0.440 12.593 1.00 13.68 163 LEU B C 1
ATOM 2552 O O . LEU B 1 163 ? 16.809 -0.499 12.326 1.00 14.19 163 LEU B O 1
ATOM 2557 N N . TYR B 1 164 ? 15.022 0.695 12.985 1.00 14.14 164 TYR B N 1
ATOM 2558 C CA . TYR B 1 164 ? 15.838 1.891 13.258 1.00 14.92 164 TYR B CA 1
ATOM 2559 C C . TYR B 1 164 ? 16.910 1.604 14.299 1.00 16.15 164 TYR B C 1
ATOM 2560 O O . TYR B 1 164 ? 18.076 1.964 14.115 1.00 15.65 164 TYR B O 1
ATOM 2569 N N . ASN B 1 165 ? 16.520 0.907 15.361 1.00 16.63 165 ASN B N 1
ATOM 2570 C CA . ASN B 1 165 ? 17.475 0.578 16.420 1.00 17.21 165 ASN B CA 1
ATOM 2571 C C . ASN B 1 165 ? 18.602 -0.287 15.889 1.00 17.54 165 ASN B C 1
ATOM 2572 O O . ASN B 1 165 ? 19.761 -0.127 16.303 1.00 18.42 165 ASN B O 1
ATOM 2577 N N . GLU B 1 166 ? 18.270 -1.190 14.974 1.00 17.62 166 GLU B N 1
ATOM 2578 C CA . GLU B 1 166 ? 19.283 -2.038 14.345 1.00 17.73 166 GLU B CA 1
ATOM 2579 C C . GLU B 1 166 ? 20.252 -1.216 13.495 1.00 17.75 166 GLU B C 1
ATOM 2580 O O . GLU B 1 166 ? 21.466 -1.338 13.649 1.00 18.73 166 GLU B O 1
ATOM 2586 N N . ILE B 1 167 ? 19.745 -0.372 12.595 1.00 17.04 167 ILE B N 1
ATOM 2587 C CA . ILE B 1 167 ? 20.667 0.321 11.701 1.00 18.02 167 ILE B CA 1
ATOM 2588 C C . ILE B 1 167 ? 21.557 1.339 12.426 1.00 17.75 167 ILE B C 1
ATO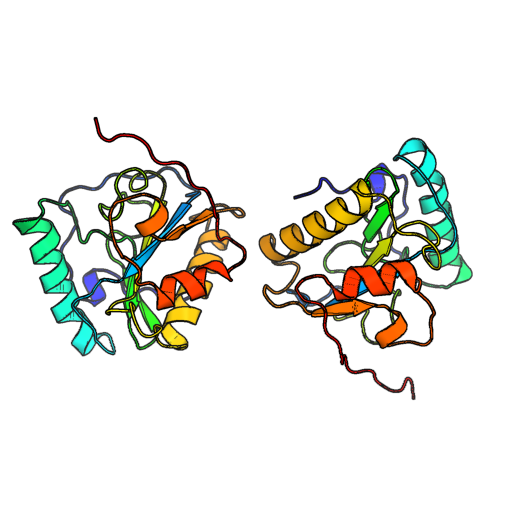M 2589 O O . ILE B 1 167 ? 22.642 1.655 11.961 1.00 17.73 167 ILE B O 1
ATOM 2594 N N . GLN B 1 168 ? 21.111 1.831 13.581 1.00 18.05 168 GLN B N 1
ATOM 2595 C CA . GLN B 1 168 ? 21.958 2.688 14.431 1.00 19.61 168 GLN B CA 1
ATOM 2596 C C . GLN B 1 168 ? 23.294 2.024 14.810 1.00 20.04 168 GLN B C 1
ATOM 2597 O O . GLN B 1 168 ? 24.286 2.724 15.096 1.00 20.71 168 GLN B O 1
ATOM 2603 N N . GLU B 1 169 ? 23.327 0.694 14.781 1.00 20.43 169 GLU B N 1
ATOM 2604 C CA . GLU B 1 169 ? 24.540 -0.072 15.116 1.00 21.94 169 GLU B CA 1
ATOM 2605 C C . GLU B 1 169 ? 25.495 -0.208 13.938 1.00 21.69 169 GLU B C 1
ATOM 2606 O O . GLU B 1 169 ? 26.632 -0.667 14.084 1.00 22.83 169 GLU B O 1
ATOM 2612 N N . TRP B 1 170 ? 25.031 0.163 12.756 1.00 20.37 170 TRP B N 1
ATOM 2613 C CA . TRP B 1 170 ? 25.845 0.014 11.561 1.00 19.84 170 TRP B CA 1
ATOM 2614 C C . TRP B 1 170 ? 26.828 1.189 11.453 1.00 18.71 170 TRP B C 1
ATOM 2615 O O . TRP B 1 170 ? 26.474 2.339 11.719 1.00 17.33 170 TRP B O 1
ATOM 2626 N N . PRO B 1 171 ? 28.069 0.914 11.073 1.00 19.57 171 PRO B N 1
ATOM 2627 C CA . PRO B 1 171 ? 29.119 1.951 11.148 1.00 19.23 171 PRO B CA 1
ATOM 2628 C C . PRO B 1 171 ? 28.900 3.209 10.311 1.00 18.69 171 PRO B C 1
ATOM 2629 O O . PRO B 1 171 ? 29.444 4.268 10.633 1.00 19.30 171 PRO B O 1
ATOM 2633 N N . HIS B 1 172 ? 28.134 3.100 9.233 1.00 17.28 172 HIS B N 1
ATOM 2634 C CA . HIS B 1 172 ? 27.879 4.277 8.418 1.00 16.07 172 HIS B CA 1
ATOM 2635 C C . HIS B 1 172 ? 26.737 5.151 8.943 1.00 15.30 172 HIS B C 1
ATOM 2636 O O . HIS B 1 172 ? 26.478 6.204 8.369 1.00 14.63 172 HIS B O 1
ATOM 2643 N N . TRP B 1 173 ? 26.077 4.747 10.029 1.00 14.94 173 TRP B N 1
ATOM 2644 C CA . TRP B 1 173 ? 24.931 5.520 10.532 1.00 15.46 173 TRP B CA 1
ATOM 2645 C C . TRP B 1 173 ? 25.330 6.933 10.929 1.00 16.91 173 TRP B C 1
ATOM 2646 O O . TRP B 1 173 ? 26.332 7.134 11.640 1.00 17.25 173 TRP B O 1
ATOM 2657 N N . LEU B 1 174 ? 24.562 7.905 10.457 1.00 16.47 174 LEU B N 1
ATOM 2658 C CA . LEU B 1 174 ? 24.745 9.317 10.788 1.00 16.82 174 LEU B CA 1
ATOM 2659 C C . LEU B 1 174 ? 23.626 9.798 11.704 1.00 17.85 174 LEU B C 1
ATOM 2660 O O . LEU B 1 174 ? 22.450 9.737 11.331 1.00 17.13 174 LEU B O 1
ATOM 2665 N N . SER B 1 175 ? 23.987 10.301 12.889 1.00 18.33 175 SER B N 1
ATOM 2666 C CA . SER B 1 175 ? 22.987 10.629 13.894 1.00 19.57 175 SER B CA 1
ATOM 2667 C C . SER B 1 175 ? 22.265 11.952 13.665 1.00 19.81 175 SER B C 1
ATOM 2668 O O . SER B 1 175 ? 21.127 12.117 14.120 1.00 21.05 175 SER B O 1
ATOM 2671 N N . ASN B 1 176 ? 22.910 12.891 12.972 1.00 20.44 176 ASN B N 1
ATOM 2672 C CA . ASN B 1 176 ? 22.349 14.235 12.864 1.00 20.83 176 ASN B CA 1
ATOM 2673 C C . ASN B 1 176 ? 22.300 14.766 11.440 1.00 20.87 176 ASN B C 1
ATOM 2674 O O . ASN B 1 176 ? 22.876 15.810 11.149 1.00 21.44 176 ASN B O 1
ATOM 2679 N N . PRO B 1 177 ? 21.591 14.083 10.541 1.00 20.20 177 PRO B N 1
ATOM 2680 C CA . PRO B 1 177 ? 21.502 14.539 9.166 1.00 20.11 177 PRO B CA 1
ATOM 2681 C C . PRO B 1 177 ? 20.712 15.830 9.077 1.00 21.36 177 PRO B C 1
ATOM 2682 O O . PRO B 1 177 ? 19.829 16.066 9.907 1.00 21.30 177 PRO B O 1
ATOM 2686 N N . HIS B 1 178 ? 21.011 16.637 8.061 1.00 21.95 178 HIS B N 1
ATOM 2687 C CA . HIS B 1 178 ? 20.296 17.886 7.839 1.00 24.70 178 HIS B CA 1
ATOM 2688 C C . HIS B 1 178 ? 18.917 17.630 7.262 1.00 25.76 178 HIS B C 1
ATOM 2689 O O . HIS B 1 178 ? 18.688 16.633 6.577 1.00 25.38 178 HIS B O 1
ATOM 2696 N N . HIS B 1 179 ? 17.981 18.525 7.531 1.00 27.63 179 HIS B N 1
ATOM 2697 C CA . HIS B 1 179 ? 16.764 18.515 6.732 1.00 30.08 179 HIS B CA 1
ATOM 2698 C C . HIS B 1 179 ? 16.340 19.920 6.384 1.00 30.60 179 HIS B C 1
ATOM 2699 O O . HIS B 1 179 ? 16.359 20.811 7.236 1.00 31.96 179 HIS B O 1
ATOM 2706 N N . HIS B 1 180 ? 15.967 20.127 5.131 1.00 31.56 180 HIS B N 1
ATOM 2707 C CA . HIS B 1 180 ? 15.523 21.442 4.711 1.00 32.44 180 HIS B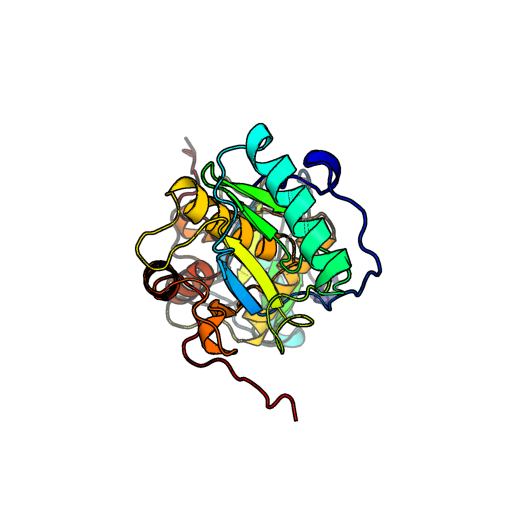 CA 1
ATOM 2708 C C . HIS B 1 180 ? 14.011 21.574 4.798 1.00 32.65 180 HIS B C 1
ATOM 2709 O O . HIS B 1 180 ? 13.270 20.586 4.788 1.00 31.89 180 HIS B O 1
ATOM 2716 N N . HIS B 1 181 ? 13.571 22.822 4.905 1.00 33.56 181 HIS B N 1
ATOM 2717 C CA . HIS B 1 181 ? 12.168 23.167 4.828 1.00 33.84 181 HIS B CA 1
ATOM 2718 C C . HIS B 1 181 ? 11.686 23.043 3.382 1.00 33.73 181 HIS B C 1
ATOM 2719 O O . HIS B 1 181 ? 12.337 23.515 2.448 1.00 33.39 181 HIS B O 1
ATOM 2726 N N . HIS B 1 182 ? 10.536 22.400 3.220 1.00 34.40 182 HIS B N 1
ATOM 2727 C CA . HIS B 1 182 ? 9.900 22.198 1.924 1.00 34.87 182 HIS B CA 1
ATOM 2728 C C . HIS B 1 182 ? 9.368 23.531 1.397 1.00 35.13 182 HIS B C 1
ATOM 2729 O O . HIS B 1 182 ? 9.127 23.690 0.192 1.00 34.73 182 HIS B O 1
ATOM 2736 N N . HIS B 1 183 ? 9.183 24.483 2.314 1.00 35.69 183 HIS B N 1
ATOM 2737 C CA . HIS B 1 183 ? 8.624 25.796 1.978 1.00 36.22 183 HIS B CA 1
ATOM 2738 C C . HIS B 1 183 ? 9.385 26.950 2.619 0.50 36.23 183 HIS B C 1
ATOM 2739 O O . HIS B 1 183 ? 10.350 26.774 3.368 0.50 36.34 183 HIS B O 1
#

Organism: Drosophila melanogaster (NCBI:txid7227)

Sequence (346 aa):
CPTIKLKRQWGGKPSLGLHYQVRPIRYVVIHHTVTGECSGLLKCAEILQNMQAYHQNELDFNDISYNFLIGNDGIVYEGTGWGLRGAHTYGYNAIGTGIAFIGNFVDKLPSDAALQAAKDLLACGVQQGELSEDYALIAGSQVISTQSPGLTLYNEIQEWPHWLSNPHHHHHHCPTIKLKRQWGGKPSLGLHYQVRPIRYVVIHHTVTGECSGLLKCAEILQNMQAYHQNELDFNDISYNFLIGNDGIVYEGTGWGLRGAHTYGYNAIGTGIAFIGNFVDKLPSDAALQAAKDLLACGVQQGELSEDYALIAGSQVISTQSPGLTLYNEIQEWPHWLSNPHHHHHH